Protein AF-A0A8J6AWL0-F1 (afdb_monomer_lite)

Radius of gyration: 25.04 Å; chains: 1; bounding box: 63×36×67 Å

Sequence (286 aa):
MGHGKEKRGPLTDEEQQKKTEVKEKWNAWFQEAKGQMVNAERTPEETAGLKTVLTKLLTVNPACYYIWNARKSLIETELASLSPEEARKVLTSELHFNTASLLKSTDNSKIYPSWYYRRWLLSQLGQEAWLAEPAVWMKQLAERDTRNFHVWDHMLTVRAHGALSEDSWREYVMNGEASNYSLWHQRAGLVRGILDSGDDVTSTILREFEEVMMANAQDPAGTSYWHYFVWLCSVVAKQETNEPFAESIETIVALAADDPTTALPRDGRRCLERGLGLVGRGELLA

Secondary structure (DSSP, 8-state):
-------PPSPPHHHHHHHHHHHHHHHHHHHHHHHHHS-SS--HHHHHHHHHHHHHHHHH-TT-HHHHHHHHHHHHHHHTTS-HHHHHHHHHHHHHHHHHHHTT-TTGGG-HHHHHHHHHHHHHH-HHHHHHTHHHHHHHHHHT-TT-HHHHHHHHHHHHTTSS-HHHHHHHHHTS-TT-HHHHHHHHHHHHHHHHHTTTHHHHHHHHHHHHHHHHHH-TT--HHHHHHHHHHHHHTTSS-SGGGHHHHHHHHHHHHS-TTS---HHHHHHHHHHHHHTT-GGGG-

Organism: NCBI:txid201153

Structure (mmCIF, N/CA/C/O backbone):
data_AF-A0A8J6AWL0-F1
#
_entry.id   AF-A0A8J6AWL0-F1
#
loop_
_atom_site.group_PDB
_atom_site.id
_atom_site.type_symbol
_atom_site.label_atom_id
_atom_site.label_alt_id
_atom_site.label_comp_id
_atom_site.label_asym_id
_atom_site.label_entity_id
_atom_site.label_seq_id
_atom_site.pdbx_PDB_ins_code
_atom_site.Cartn_x
_atom_site.Cartn_y
_atom_site.Cartn_z
_atom_site.occupancy
_atom_site.B_iso_or_equiv
_atom_site.auth_seq_id
_atom_site.auth_comp_id
_atom_site.auth_asym_id
_atom_site.auth_atom_id
_atom_site.pdbx_PDB_model_num
ATOM 1 N N . MET A 1 1 ? 15.955 17.412 2.499 1.00 36.84 1 MET A N 1
ATOM 2 C CA . MET A 1 1 ? 15.512 17.331 3.912 1.00 36.84 1 MET A CA 1
ATOM 3 C C . MET A 1 1 ? 15.854 15.948 4.452 1.00 36.84 1 MET A C 1
ATOM 5 O O . MET A 1 1 ? 15.379 14.960 3.908 1.00 36.84 1 MET A O 1
ATOM 9 N N . GLY A 1 2 ? 16.766 15.864 5.423 1.00 34.78 2 GLY A N 1
ATOM 10 C CA . GLY A 1 2 ? 17.340 14.599 5.889 1.00 34.78 2 GLY A CA 1
ATOM 11 C C . GLY A 1 2 ? 16.369 13.778 6.737 1.00 34.78 2 GLY A C 1
ATOM 12 O O . GLY A 1 2 ? 15.993 14.190 7.828 1.00 34.78 2 GLY A O 1
ATOM 13 N N . HIS A 1 3 ? 16.009 12.581 6.270 1.00 46.59 3 HIS A N 1
ATOM 14 C CA . HIS A 1 3 ? 15.323 11.561 7.072 1.00 46.59 3 HIS A CA 1
ATOM 15 C C . HIS A 1 3 ? 16.317 10.695 7.856 1.00 46.59 3 HIS A C 1
ATOM 17 O O . HIS A 1 3 ? 16.277 9.469 7.809 1.00 46.59 3 HIS A O 1
ATOM 23 N N . GLY A 1 4 ? 17.212 11.334 8.600 1.00 43.56 4 GLY A N 1
ATOM 24 C CA . GLY A 1 4 ? 17.896 10.690 9.711 1.00 43.56 4 GLY A CA 1
ATOM 25 C C . GLY A 1 4 ? 17.292 11.258 10.979 1.00 43.56 4 GLY A C 1
ATOM 26 O O . GLY A 1 4 ? 17.468 12.445 11.232 1.00 43.56 4 GLY A O 1
ATOM 27 N N . LYS A 1 5 ? 16.578 10.454 11.782 1.00 51.38 5 LYS A N 1
ATOM 28 C CA . LYS A 1 5 ? 16.407 10.832 13.192 1.00 51.38 5 LYS A CA 1
ATOM 29 C C . LYS A 1 5 ? 17.831 11.044 13.709 1.00 51.38 5 LYS A C 1
ATOM 31 O O . LYS A 1 5 ? 18.622 10.101 13.633 1.00 51.38 5 LYS A O 1
ATOM 36 N N . GLU A 1 6 ? 18.174 12.260 14.144 1.00 57.22 6 GLU A N 1
ATOM 37 C CA . GLU A 1 6 ? 19.429 12.496 14.861 1.00 57.22 6 GLU A CA 1
ATOM 38 C C . GLU A 1 6 ? 19.592 11.370 15.878 1.00 57.22 6 GLU A C 1
ATOM 40 O O . GLU A 1 6 ? 18.604 10.959 16.501 1.00 57.22 6 GLU A O 1
ATOM 45 N N . LYS A 1 7 ? 20.803 10.806 15.987 1.00 49.88 7 LYS A N 1
ATOM 46 C CA . LYS A 1 7 ? 21.080 9.769 16.981 1.00 49.88 7 LYS A CA 1
ATOM 47 C C . LYS A 1 7 ? 20.743 10.358 18.344 1.00 49.88 7 LYS A C 1
ATOM 49 O O . LYS A 1 7 ? 21.522 11.123 18.903 1.00 49.88 7 LYS A O 1
ATOM 54 N N . ARG A 1 8 ? 19.546 10.031 18.830 1.00 67.06 8 ARG A N 1
ATOM 55 C CA . ARG A 1 8 ? 19.029 10.521 20.097 1.00 67.06 8 ARG A CA 1
ATOM 56 C C . ARG A 1 8 ? 20.026 10.068 21.156 1.00 67.06 8 ARG A C 1
ATOM 58 O O . ARG A 1 8 ? 20.367 8.883 21.196 1.00 67.06 8 ARG A O 1
ATOM 65 N N . GLY A 1 9 ? 20.531 11.014 21.946 1.00 75.12 9 GLY A N 1
ATOM 66 C CA . GLY A 1 9 ? 21.344 10.692 23.113 1.00 75.12 9 GLY A CA 1
ATOM 67 C C . GLY A 1 9 ? 20.592 9.746 24.062 1.00 75.12 9 GLY A C 1
ATOM 68 O O . GLY A 1 9 ? 19.397 9.491 23.862 1.00 75.12 9 GLY A O 1
ATOM 69 N N . PRO A 1 10 ? 21.269 9.199 25.084 1.00 80.75 10 PRO A N 1
ATOM 70 C CA . PRO A 1 10 ? 20.582 8.442 26.121 1.00 80.75 10 PRO A CA 1
ATOM 71 C C . PRO A 1 10 ? 19.407 9.263 26.671 1.00 80.75 10 PRO A C 1
ATOM 73 O O . PRO A 1 10 ? 19.523 10.478 26.831 1.00 80.75 10 PRO A O 1
ATOM 76 N N . LEU A 1 11 ? 18.271 8.596 26.894 1.00 83.69 11 LEU A N 1
ATOM 77 C CA . LEU A 1 11 ? 17.076 9.231 27.452 1.00 83.69 11 LEU A CA 1
ATOM 78 C C . LEU A 1 11 ? 17.420 9.861 28.803 1.00 83.69 11 LEU A C 1
ATOM 80 O O . LEU A 1 11 ? 18.205 9.291 29.563 1.00 83.69 11 LEU A O 1
ATOM 84 N N . THR A 1 12 ? 16.811 11.003 29.112 1.00 90.56 12 THR A N 1
ATOM 85 C CA . THR A 1 12 ? 16.898 11.551 30.470 1.00 90.56 12 THR A CA 1
ATOM 86 C C . THR A 1 12 ? 16.190 10.622 31.459 1.00 90.56 12 THR A C 1
ATOM 88 O O . THR A 1 12 ? 15.306 9.851 31.073 1.00 90.56 12 THR A O 1
ATOM 91 N N . ASP A 1 13 ? 16.528 10.716 32.747 1.00 90.19 13 ASP A N 1
ATOM 92 C CA . ASP A 1 13 ? 15.851 9.937 33.794 1.00 90.19 13 ASP A CA 1
ATOM 93 C C . ASP A 1 13 ? 14.329 10.168 33.774 1.00 90.19 13 ASP A C 1
ATOM 95 O O . ASP A 1 13 ? 13.546 9.226 33.896 1.00 90.19 13 ASP A O 1
ATOM 99 N N . GLU A 1 14 ? 13.897 11.405 33.503 1.00 90.25 14 GLU A N 1
ATOM 100 C CA . GLU A 1 14 ? 12.484 11.763 33.364 1.00 90.25 14 GLU A CA 1
ATOM 101 C C . GLU A 1 14 ? 11.827 11.104 32.134 1.00 90.25 14 GLU A C 1
ATOM 103 O O . GLU A 1 14 ? 10.710 10.585 32.217 1.00 90.25 14 GLU A O 1
ATOM 108 N N . GLU A 1 15 ? 12.502 11.082 30.977 1.00 89.88 15 GLU A N 1
ATOM 109 C CA . GLU A 1 15 ? 12.002 10.399 29.775 1.00 89.88 15 GLU A CA 1
ATOM 110 C C . GLU A 1 15 ? 11.921 8.878 29.982 1.00 89.88 15 GLU A C 1
ATOM 112 O O . GLU A 1 15 ? 10.959 8.232 29.547 1.00 89.88 15 GLU A O 1
ATOM 117 N N . GLN A 1 16 ? 12.910 8.300 30.667 1.00 89.81 16 GLN A N 1
ATOM 118 C CA . GLN A 1 16 ? 12.953 6.880 30.998 1.00 89.81 16 GLN A CA 1
ATOM 119 C C . GLN A 1 16 ? 11.838 6.500 31.984 1.00 89.81 16 GLN A C 1
ATOM 121 O O . GLN A 1 16 ? 11.175 5.471 31.796 1.00 89.81 16 GLN A O 1
ATOM 126 N N . GLN A 1 17 ? 11.574 7.345 32.984 1.00 91.88 17 GLN A N 1
ATOM 127 C CA . GLN A 1 17 ? 10.469 7.169 33.922 1.00 91.88 17 GLN A CA 1
ATOM 128 C C . GLN A 1 17 ? 9.119 7.229 33.197 1.00 91.88 17 GLN A C 1
ATOM 130 O O . GLN A 1 17 ? 8.344 6.276 33.283 1.00 91.88 17 GLN A O 1
ATOM 135 N N . LYS A 1 18 ? 8.869 8.263 32.380 1.00 92.44 18 LYS A N 1
ATOM 136 C CA . LYS A 1 18 ? 7.628 8.381 31.587 1.00 92.44 18 LYS A CA 1
ATOM 137 C C . LYS A 1 18 ? 7.400 7.167 30.688 1.00 92.44 18 LYS A C 1
ATOM 139 O O . LYS A 1 18 ? 6.287 6.650 30.599 1.00 92.44 18 LYS A O 1
ATOM 144 N N . LYS A 1 19 ? 8.450 6.678 30.023 1.00 90.94 19 LYS A N 1
ATOM 145 C CA . LYS A 1 19 ? 8.370 5.481 29.173 1.00 90.94 19 LYS A CA 1
ATOM 146 C C . LYS A 1 19 ? 8.012 4.227 29.978 1.00 90.94 19 LYS A C 1
ATOM 148 O O . LYS A 1 19 ? 7.251 3.391 29.489 1.00 90.94 19 LYS A O 1
ATOM 153 N N . THR A 1 20 ? 8.541 4.105 31.193 1.00 92.88 20 THR A N 1
ATOM 154 C CA . THR A 1 20 ? 8.240 2.996 32.109 1.00 92.88 20 THR A CA 1
ATOM 155 C C . THR A 1 20 ? 6.791 3.063 32.586 1.00 92.88 20 THR A C 1
ATOM 157 O O . THR A 1 20 ? 6.066 2.087 32.418 1.00 92.88 20 THR A O 1
ATOM 160 N N . GLU A 1 21 ? 6.314 4.230 33.021 1.00 93.81 21 GLU A N 1
ATOM 161 C CA . GLU A 1 21 ? 4.921 4.433 33.443 1.00 93.81 21 GLU A CA 1
ATOM 162 C C . GLU A 1 21 ? 3.917 4.132 32.319 1.00 93.81 21 GLU A C 1
ATOM 164 O O . GLU A 1 21 ? 2.890 3.487 32.538 1.00 93.81 21 GLU A O 1
ATOM 169 N N . VAL A 1 22 ? 4.205 4.566 31.085 1.00 93.31 22 VAL A N 1
ATOM 170 C CA . VAL A 1 22 ? 3.368 4.253 29.914 1.00 93.31 22 VAL A CA 1
ATOM 171 C C . VAL A 1 22 ? 3.334 2.747 29.658 1.00 93.31 22 VAL A C 1
ATOM 173 O O . VAL A 1 22 ? 2.268 2.197 29.377 1.00 93.31 22 VAL A O 1
ATOM 176 N N . LYS A 1 23 ? 4.479 2.066 29.776 1.00 93.62 23 LYS A N 1
ATOM 177 C CA . LYS A 1 23 ? 4.577 0.613 29.602 1.00 93.62 23 LYS A CA 1
ATOM 178 C C . LYS A 1 23 ? 3.808 -0.141 30.690 1.00 93.62 23 LYS A C 1
ATOM 180 O O . LYS A 1 23 ? 3.113 -1.102 30.375 1.00 93.62 23 LYS A O 1
ATOM 185 N N . GLU A 1 24 ? 3.903 0.286 31.943 1.00 95.62 24 GLU A N 1
ATOM 186 C CA . GLU A 1 24 ? 3.177 -0.314 33.067 1.00 95.62 24 GLU A CA 1
ATOM 187 C C . GLU A 1 24 ? 1.666 -0.140 32.923 1.00 95.62 24 GLU A C 1
ATOM 189 O O . GLU A 1 24 ? 0.929 -1.120 33.025 1.00 95.62 24 GLU A O 1
ATOM 194 N N . LYS A 1 25 ? 1.204 1.070 32.576 1.00 95.19 25 LYS A N 1
ATOM 195 C CA . LYS A 1 25 ? -0.212 1.327 32.265 1.00 95.19 25 LYS A CA 1
ATOM 196 C C . LYS A 1 25 ? -0.699 0.457 31.112 1.00 95.19 25 LYS A C 1
ATOM 198 O O . LYS A 1 25 ? -1.764 -0.147 31.208 1.00 95.19 25 LYS A O 1
ATOM 203 N N . TRP A 1 26 ? 0.093 0.350 30.045 1.00 96.31 26 TRP A N 1
ATOM 204 C CA . TRP A 1 26 ? -0.237 -0.509 28.911 1.00 96.31 26 TRP A CA 1
ATOM 205 C C . TRP A 1 26 ? -0.347 -1.979 29.326 1.00 96.31 26 TRP A C 1
ATOM 207 O O . TRP A 1 26 ? -1.312 -2.644 28.962 1.00 96.31 26 TRP A O 1
ATOM 217 N N . ASN A 1 27 ? 0.595 -2.476 30.132 1.00 95.81 27 ASN A N 1
ATOM 218 C CA . ASN A 1 27 ? 0.560 -3.843 30.648 1.00 95.81 27 ASN A CA 1
ATOM 219 C C . ASN A 1 27 ? -0.671 -4.089 31.529 1.00 95.81 27 ASN A C 1
ATOM 221 O O . ASN A 1 27 ? -1.300 -5.135 31.394 1.00 95.81 27 ASN A O 1
ATOM 225 N N . ALA A 1 28 ? -1.039 -3.137 32.390 1.00 96.50 28 ALA A N 1
ATOM 226 C CA . ALA A 1 28 ? -2.231 -3.241 33.227 1.00 96.50 28 ALA A CA 1
ATOM 227 C C . ALA A 1 28 ? -3.506 -3.352 32.373 1.00 96.50 28 ALA A C 1
ATOM 229 O O . ALA A 1 28 ? -4.269 -4.303 32.538 1.00 96.50 28 ALA A O 1
ATOM 230 N N . TRP A 1 29 ? -3.684 -2.462 31.388 1.00 97.62 29 TRP A N 1
ATOM 231 C CA . TRP A 1 29 ? -4.806 -2.543 30.442 1.00 97.62 29 TRP A CA 1
ATOM 232 C C . TRP A 1 29 ? -4.789 -3.833 29.621 1.00 97.62 29 TRP A C 1
ATOM 234 O O . TRP A 1 29 ? -5.838 -4.364 29.273 1.00 97.62 29 TRP A O 1
ATOM 244 N N . PHE A 1 30 ? -3.608 -4.361 29.302 1.00 96.31 30 PHE A N 1
ATOM 245 C CA . PHE A 1 30 ? -3.490 -5.600 28.546 1.00 96.31 30 PHE A CA 1
ATOM 246 C C . PHE A 1 30 ? -3.952 -6.810 29.362 1.00 96.31 30 PHE A C 1
ATOM 248 O O . PHE A 1 30 ? -4.637 -7.679 28.824 1.00 96.31 30 PHE A O 1
ATOM 255 N N . GLN A 1 31 ? -3.619 -6.862 30.656 1.00 95.00 31 GLN A N 1
ATOM 256 C CA . GLN A 1 31 ? -4.124 -7.905 31.554 1.00 95.00 31 GLN A CA 1
ATOM 257 C C . GLN A 1 31 ? -5.631 -7.769 31.792 1.00 95.00 31 GLN A C 1
ATOM 259 O O . GLN A 1 31 ? -6.340 -8.771 31.769 1.00 95.00 31 GLN A O 1
ATOM 264 N N . GLU A 1 32 ? -6.130 -6.539 31.939 1.00 94.31 32 GLU A N 1
ATOM 265 C CA . GLU A 1 32 ? -7.565 -6.252 32.033 1.00 94.31 32 GLU A CA 1
ATOM 266 C C . GLU A 1 32 ? -8.321 -6.753 30.792 1.00 94.31 32 GLU A C 1
ATOM 268 O O . GLU A 1 32 ? -9.271 -7.527 30.918 1.00 94.31 32 GLU A O 1
ATOM 273 N N . ALA A 1 33 ? -7.858 -6.389 29.590 1.00 94.44 33 ALA A N 1
ATOM 274 C CA . ALA A 1 33 ? -8.451 -6.846 28.335 1.00 94.44 33 ALA A CA 1
ATOM 275 C C . ALA A 1 33 ? -8.432 -8.374 28.230 1.00 94.44 33 ALA A C 1
ATOM 277 O O . ALA A 1 33 ? -9.442 -8.976 27.879 1.00 94.44 33 ALA A O 1
ATOM 278 N N . LYS A 1 34 ? -7.312 -9.018 28.584 1.00 92.56 34 LYS A N 1
ATOM 279 C CA . LYS A 1 34 ? -7.213 -10.483 28.608 1.00 92.56 34 LYS A CA 1
ATOM 280 C C . LYS A 1 34 ? -8.242 -11.122 29.534 1.00 92.56 34 LYS A C 1
ATOM 282 O O . LYS A 1 34 ? -8.870 -12.091 29.124 1.00 92.56 34 LYS A O 1
ATOM 287 N N . GLY A 1 35 ? -8.431 -10.585 30.739 1.00 90.00 35 GLY A N 1
ATOM 288 C CA . GLY A 1 35 ? -9.439 -11.079 31.680 1.00 90.00 35 GLY A CA 1
ATOM 289 C C . GLY A 1 35 ? -10.856 -10.978 31.111 1.00 90.00 35 GLY A C 1
ATOM 290 O O . GLY A 1 35 ? -11.593 -11.959 31.107 1.00 90.00 35 GLY A O 1
ATOM 291 N N . GLN A 1 36 ? -11.204 -9.826 30.533 1.00 88.50 36 GLN A N 1
ATOM 292 C CA . GLN A 1 36 ? -12.507 -9.599 29.891 1.00 88.50 36 GLN A CA 1
ATOM 293 C C . GLN A 1 36 ? -12.702 -10.430 28.606 1.00 88.50 36 GLN A C 1
ATOM 295 O O . GLN A 1 36 ? -13.831 -10.709 28.192 1.00 88.50 36 GLN A O 1
ATOM 300 N N . MET A 1 37 ? -11.613 -10.856 27.958 1.00 86.50 37 MET A N 1
ATOM 301 C CA . MET A 1 37 ? -11.663 -11.707 26.768 1.00 86.50 37 MET A CA 1
ATOM 302 C C . MET A 1 37 ? -12.066 -13.161 27.063 1.00 86.50 37 MET A C 1
ATOM 304 O O . MET A 1 37 ? -12.558 -13.826 26.155 1.00 86.50 37 MET A O 1
ATOM 308 N N . VAL A 1 38 ? -11.916 -13.642 28.306 1.00 84.25 38 VAL A N 1
ATOM 309 C CA . VAL A 1 38 ? -12.253 -15.029 28.695 1.00 84.25 38 VAL A CA 1
ATOM 310 C C . VAL A 1 38 ? -13.760 -15.292 28.666 1.00 84.25 38 VAL A C 1
ATOM 312 O O . VAL A 1 38 ? -14.178 -16.405 28.357 1.00 84.25 38 VAL A O 1
ATOM 315 N N . ASN A 1 39 ? -14.581 -14.283 28.963 1.00 78.81 39 ASN A N 1
ATOM 316 C CA . ASN A 1 39 ? -16.030 -14.443 28.964 1.00 78.81 39 ASN A CA 1
ATOM 317 C C . ASN A 1 39 ? -16.588 -14.392 27.531 1.00 78.81 39 ASN A C 1
ATOM 319 O O . ASN A 1 39 ? -16.560 -13.337 26.902 1.00 78.81 39 ASN A O 1
ATOM 323 N N . ALA A 1 40 ? -17.072 -15.516 26.998 1.00 71.88 40 ALA A N 1
ATOM 324 C CA . ALA A 1 40 ? -17.641 -15.571 25.650 1.00 71.88 40 ALA A CA 1
ATOM 325 C C . ALA A 1 40 ? -19.009 -14.868 25.552 1.00 71.88 40 ALA A C 1
ATOM 327 O O . ALA A 1 40 ? -19.316 -14.291 24.510 1.00 71.88 40 ALA A O 1
ATOM 328 N N . GLU A 1 41 ? -19.788 -14.864 26.636 1.00 80.44 41 GLU A N 1
ATOM 329 C CA . GLU A 1 41 ? -21.110 -14.240 26.714 1.00 80.44 41 GLU A CA 1
ATOM 330 C C . GLU A 1 41 ? -21.005 -12.915 27.471 1.00 80.44 41 GLU A C 1
ATOM 332 O O . GLU A 1 41 ? -20.870 -12.895 28.691 1.00 80.44 41 GLU A O 1
ATOM 337 N N . ARG A 1 42 ? -21.033 -11.794 26.745 1.00 85.50 42 ARG A N 1
ATOM 338 C CA . ARG A 1 42 ? -20.883 -10.455 27.331 1.00 85.50 42 ARG A CA 1
ATOM 339 C C . ARG A 1 42 ? -22.200 -9.707 27.346 1.00 85.50 42 ARG A C 1
ATOM 341 O O . ARG A 1 42 ? -22.919 -9.710 26.346 1.00 85.50 42 ARG A O 1
ATOM 348 N N . THR A 1 43 ? -22.467 -8.976 28.423 1.00 87.81 43 THR A N 1
ATOM 349 C CA . THR A 1 43 ? -23.506 -7.940 28.389 1.00 87.81 43 THR A CA 1
ATOM 350 C C . THR A 1 43 ? -23.078 -6.782 27.467 1.00 87.81 43 THR A C 1
ATOM 352 O O . THR A 1 43 ? -21.888 -6.641 27.134 1.00 87.81 43 THR A O 1
ATOM 355 N N . PRO A 1 44 ? -24.011 -5.915 27.034 1.00 86.56 44 PRO A N 1
ATOM 356 C CA . PRO A 1 44 ? -23.664 -4.695 26.306 1.00 86.56 44 PRO A CA 1
ATOM 357 C C . PRO A 1 44 ? -22.663 -3.804 27.062 1.00 86.56 44 PRO A C 1
ATOM 359 O O . PRO A 1 44 ? -21.740 -3.257 26.455 1.00 86.56 44 PRO A O 1
ATOM 362 N N . GLU A 1 45 ? -22.783 -3.704 28.389 1.00 88.75 45 GLU A N 1
ATOM 363 C CA . GLU A 1 45 ? -21.873 -2.933 29.244 1.00 88.75 45 GLU A CA 1
ATOM 364 C C . GLU A 1 45 ? -20.460 -3.529 29.260 1.00 88.75 45 GLU A C 1
ATOM 366 O O . GLU A 1 45 ? -19.478 -2.796 29.125 1.00 88.75 45 GLU A O 1
ATOM 371 N N . GLU A 1 46 ? -20.341 -4.854 29.372 1.00 90.19 46 GLU A N 1
ATOM 372 C CA . GLU A 1 46 ? -19.049 -5.549 29.323 1.00 90.19 46 GLU A CA 1
ATOM 373 C C . GLU A 1 46 ? -18.385 -5.410 27.947 1.00 90.19 46 GLU A C 1
ATOM 375 O O . GLU A 1 46 ? -17.177 -5.183 27.847 1.00 90.19 46 GLU A O 1
ATOM 380 N N . THR A 1 47 ? -19.179 -5.479 26.876 1.00 90.88 47 THR A N 1
ATOM 381 C CA . THR A 1 47 ? -18.723 -5.264 25.494 1.00 90.88 47 THR A CA 1
ATOM 382 C C . THR A 1 47 ? -18.179 -3.847 25.308 1.00 90.88 47 THR A C 1
ATOM 384 O O . THR A 1 47 ? -17.070 -3.661 24.794 1.00 90.88 47 THR A O 1
ATOM 387 N N . ALA A 1 48 ? -18.910 -2.834 25.783 1.00 91.88 48 ALA A N 1
ATOM 388 C CA . ALA A 1 48 ? -18.474 -1.439 25.753 1.00 91.88 48 ALA A CA 1
ATOM 389 C C . ALA A 1 48 ? -17.212 -1.199 26.607 1.00 91.88 48 ALA A C 1
ATOM 391 O O . ALA A 1 48 ? -16.303 -0.465 26.189 1.00 91.88 48 ALA A O 1
ATOM 392 N N . GLY A 1 49 ? -17.120 -1.850 27.771 1.00 94.50 49 GLY A N 1
ATOM 393 C CA . GLY A 1 49 ? -15.938 -1.842 28.631 1.00 94.50 49 GLY A CA 1
ATOM 394 C C . GLY A 1 49 ? -14.703 -2.376 27.907 1.00 94.50 49 GLY A C 1
ATOM 395 O O . GLY A 1 49 ? -13.707 -1.656 27.770 1.00 94.50 49 GLY A O 1
ATOM 396 N N . LEU A 1 50 ? -14.794 -3.578 27.332 1.00 95.25 50 LEU A N 1
ATOM 397 C CA . LEU A 1 50 ? -13.692 -4.194 26.592 1.00 95.25 50 LEU A CA 1
ATOM 398 C C . LEU A 1 50 ? -13.282 -3.350 25.384 1.00 95.25 50 LEU A C 1
ATOM 400 O O . LEU A 1 50 ? -12.094 -3.085 25.181 1.00 95.25 50 LEU A O 1
ATOM 404 N N . LYS A 1 51 ? -14.250 -2.835 24.619 1.00 95.31 51 LYS A N 1
ATOM 405 C CA . LYS A 1 51 ? -13.992 -1.931 23.488 1.00 95.31 51 LYS A CA 1
ATOM 406 C C . LYS A 1 51 ? -13.197 -0.696 23.920 1.00 95.31 51 LYS A C 1
ATOM 408 O O . LYS A 1 51 ? -12.268 -0.292 23.218 1.00 95.31 51 LYS A O 1
ATOM 413 N N . THR A 1 52 ? -13.508 -0.131 25.088 1.00 96.25 52 THR A N 1
ATOM 414 C CA . THR A 1 52 ? -12.794 1.016 25.671 1.00 96.25 52 THR A CA 1
ATOM 415 C C . THR A 1 52 ? -11.354 0.667 26.043 1.00 96.25 52 THR A C 1
ATOM 417 O O . THR A 1 52 ? -10.432 1.422 25.717 1.00 96.25 52 THR A O 1
ATOM 420 N N . VAL A 1 53 ? -11.125 -0.482 26.683 1.00 97.06 53 VAL A N 1
ATOM 421 C CA . VAL A 1 53 ? -9.773 -0.936 27.055 1.00 97.06 53 VAL A CA 1
ATOM 422 C C . VAL A 1 53 ? -8.926 -1.209 25.807 1.00 97.06 53 VAL A C 1
ATOM 424 O O . VAL A 1 53 ? -7.791 -0.734 25.714 1.00 97.06 53 VAL A O 1
ATOM 427 N N . LEU A 1 54 ? -9.489 -1.878 24.795 1.00 97.44 54 LEU A N 1
ATOM 428 C CA . LEU A 1 54 ? -8.816 -2.118 23.512 1.00 97.44 54 LEU A CA 1
ATOM 429 C C . LEU A 1 54 ? -8.453 -0.803 22.802 1.00 97.44 54 LEU A C 1
ATOM 431 O O . LEU A 1 54 ? -7.351 -0.673 22.267 1.00 97.44 54 LEU A O 1
ATOM 435 N N . THR A 1 55 ? -9.328 0.207 22.848 1.00 96.50 55 THR A N 1
ATOM 436 C CA . THR A 1 55 ? -9.040 1.555 22.325 1.00 96.50 55 THR A CA 1
ATOM 437 C C . THR A 1 55 ? -7.831 2.191 23.021 1.00 96.50 55 THR A C 1
ATOM 439 O O . THR A 1 55 ? -6.953 2.736 22.346 1.00 96.50 55 THR A O 1
ATOM 442 N N . LYS A 1 56 ? -7.735 2.106 24.358 1.00 96.00 56 LYS A N 1
ATOM 443 C CA . LYS A 1 56 ? -6.578 2.625 25.117 1.00 96.00 56 LYS A CA 1
ATOM 444 C C . LYS A 1 56 ? -5.281 1.931 24.695 1.00 96.00 56 LYS A C 1
ATOM 446 O O . LYS A 1 56 ? -4.283 2.601 24.425 1.00 96.00 56 LYS A O 1
ATOM 451 N N . LEU A 1 57 ? -5.315 0.604 24.563 1.00 97.06 57 LEU A N 1
ATOM 452 C CA . LEU A 1 57 ? -4.170 -0.202 24.130 1.00 97.06 57 LEU A CA 1
ATOM 453 C C . LEU A 1 57 ? -3.677 0.190 22.729 1.00 97.06 57 LEU A C 1
ATOM 455 O O . LEU A 1 57 ? -2.472 0.378 22.546 1.00 97.06 57 LEU A O 1
ATOM 459 N N . LEU A 1 58 ? -4.592 0.369 21.770 1.00 96.25 58 LEU A N 1
ATOM 460 C CA . LEU A 1 58 ? -4.273 0.797 20.400 1.00 96.25 58 LEU A CA 1
ATOM 461 C C . LEU A 1 58 ? -3.819 2.255 20.318 1.00 96.25 58 LEU A C 1
ATOM 463 O O . LEU A 1 58 ? -3.014 2.600 19.460 1.00 96.25 58 LEU A O 1
ATOM 467 N N . THR A 1 59 ? -4.289 3.115 21.221 1.00 93.19 59 THR A N 1
ATOM 468 C CA . THR A 1 59 ? -3.864 4.522 21.269 1.00 93.19 59 THR A CA 1
ATOM 469 C C . THR A 1 59 ? -2.380 4.653 21.620 1.00 93.19 59 THR A C 1
ATOM 471 O O . THR A 1 59 ? -1.718 5.576 21.132 1.00 93.19 59 THR A O 1
ATOM 474 N N . VAL A 1 60 ? -1.866 3.741 22.452 1.00 93.19 60 VAL A N 1
ATOM 475 C CA . VAL A 1 60 ? -0.458 3.689 22.875 1.00 93.19 60 VAL A CA 1
ATOM 476 C C . VAL A 1 60 ? 0.397 2.853 21.924 1.00 93.19 60 VAL A C 1
ATOM 478 O O . VAL A 1 60 ? 1.480 3.291 21.550 1.00 93.19 60 VAL A O 1
ATOM 481 N N . ASN A 1 61 ? -0.071 1.666 21.523 1.00 93.62 61 ASN A N 1
ATOM 482 C CA . ASN A 1 61 ? 0.657 0.781 20.614 1.00 93.62 61 ASN A CA 1
ATOM 483 C C . ASN A 1 61 ? -0.250 0.262 19.483 1.00 93.62 61 ASN A C 1
ATOM 485 O O . ASN A 1 61 ? -0.713 -0.884 19.528 1.00 93.62 61 ASN A O 1
ATOM 489 N N . PRO A 1 62 ? -0.475 1.076 18.440 1.00 94.06 62 PRO A N 1
ATOM 490 C CA . PRO A 1 62 ? -1.285 0.678 17.295 1.00 94.06 62 PRO A CA 1
ATOM 491 C C . PRO A 1 62 ? -0.632 -0.427 16.452 1.00 94.06 62 PRO A C 1
ATOM 493 O O . PRO A 1 62 ? -1.320 -1.061 15.661 1.00 94.06 62 PRO A O 1
ATOM 496 N N . ALA A 1 63 ? 0.663 -0.715 16.625 1.00 94.31 63 ALA A N 1
ATOM 497 C CA . ALA A 1 63 ? 1.342 -1.803 15.919 1.00 94.31 63 ALA A CA 1
ATOM 498 C C . ALA A 1 63 ? 1.045 -3.195 16.509 1.00 94.31 63 ALA A C 1
ATOM 500 O O . ALA A 1 63 ? 1.403 -4.210 15.908 1.00 94.31 63 ALA A O 1
ATOM 501 N N . CYS A 1 64 ? 0.387 -3.275 17.671 1.00 95.00 64 CYS A N 1
ATOM 502 C CA . CYS A 1 64 ? 0.074 -4.551 18.303 1.00 95.00 64 CYS A CA 1
ATOM 503 C C . CYS A 1 64 ? -1.075 -5.273 17.580 1.00 95.00 64 CYS A C 1
ATOM 505 O O . CYS A 1 64 ? -2.253 -5.002 17.818 1.00 95.00 64 CYS A O 1
ATOM 507 N N . TYR A 1 65 ? -0.729 -6.233 16.720 1.00 95.75 65 TYR A N 1
ATOM 508 C CA . TYR A 1 65 ? -1.699 -6.986 15.919 1.00 95.75 65 TYR A CA 1
ATOM 509 C C . TYR A 1 65 ? -2.716 -7.769 16.770 1.00 95.75 65 TYR A C 1
ATOM 511 O O . TYR A 1 65 ? -3.884 -7.860 16.400 1.00 95.75 65 TYR A O 1
ATOM 519 N N . TYR A 1 66 ? -2.303 -8.281 17.937 1.00 95.19 66 TYR A N 1
ATOM 520 C CA . TYR A 1 66 ? -3.187 -9.015 18.847 1.00 95.19 66 TYR A CA 1
ATOM 521 C C . TYR A 1 66 ? -4.386 -8.173 19.293 1.00 95.19 66 TYR A C 1
ATOM 523 O O . TYR A 1 66 ? -5.491 -8.694 19.400 1.00 95.19 66 TYR A O 1
ATOM 531 N N . ILE A 1 67 ? -4.184 -6.871 19.522 1.00 97.50 67 ILE A N 1
ATOM 532 C CA . ILE A 1 67 ? -5.253 -5.974 19.979 1.00 97.50 67 ILE A CA 1
ATOM 533 C C . ILE A 1 67 ? -6.231 -5.673 18.847 1.00 97.50 67 ILE A C 1
ATOM 535 O O . ILE A 1 67 ? -7.436 -5.632 19.080 1.00 97.50 67 ILE A O 1
ATOM 539 N N . TRP A 1 68 ? -5.738 -5.519 17.615 1.00 97.56 68 TRP A N 1
ATOM 540 C CA . TRP A 1 68 ? -6.605 -5.390 16.442 1.00 97.56 68 TRP A CA 1
ATOM 541 C C . TRP A 1 68 ? -7.442 -6.645 16.211 1.00 97.56 68 TRP A C 1
ATOM 543 O O . TRP A 1 68 ? -8.639 -6.528 15.975 1.00 97.56 68 TRP A O 1
ATOM 553 N N . ASN A 1 69 ? -6.851 -7.833 16.351 1.00 96.44 69 ASN A N 1
ATOM 554 C CA . ASN A 1 69 ? -7.584 -9.093 16.227 1.00 96.44 69 ASN A CA 1
ATOM 555 C C . ASN A 1 69 ? -8.629 -9.260 17.338 1.00 96.44 69 ASN A C 1
ATOM 557 O O . ASN A 1 69 ? -9.759 -9.648 17.054 1.00 96.44 69 ASN A O 1
ATOM 561 N N . ALA A 1 70 ? -8.282 -8.916 18.582 1.00 95.88 70 ALA A N 1
ATOM 562 C CA . ALA A 1 70 ? -9.227 -8.908 19.697 1.00 95.88 70 ALA A CA 1
ATOM 563 C C . ALA A 1 70 ? -10.397 -7.951 19.436 1.00 95.88 70 ALA A C 1
ATOM 565 O O . ALA A 1 70 ? -11.554 -8.315 19.631 1.00 95.88 70 ALA A O 1
ATOM 566 N N . ARG A 1 71 ? -10.105 -6.743 18.936 1.00 97.31 71 ARG A N 1
ATOM 567 C CA . ARG A 1 71 ? -11.129 -5.761 18.574 1.00 97.31 71 ARG A CA 1
ATOM 568 C C . ARG A 1 71 ? -12.010 -6.258 17.433 1.00 97.31 71 ARG A C 1
ATOM 570 O O . ARG A 1 71 ? -13.222 -6.186 17.557 1.00 97.31 71 ARG A O 1
ATOM 577 N N . LYS A 1 72 ? -11.423 -6.807 16.367 1.00 97.19 72 LYS A N 1
ATOM 578 C CA . LYS A 1 72 ? -12.158 -7.415 15.250 1.00 97.19 72 LYS A CA 1
ATOM 579 C C . LYS A 1 72 ? -13.114 -8.503 15.738 1.00 97.19 72 LYS A C 1
ATOM 581 O O . LYS A 1 72 ? -14.292 -8.433 15.424 1.00 97.19 72 LYS A O 1
ATOM 586 N N . SER A 1 73 ? -12.632 -9.438 16.556 1.00 95.12 73 SER A N 1
ATOM 587 C CA . SER A 1 73 ? -13.453 -10.521 17.113 1.00 95.12 73 SER A CA 1
ATOM 588 C C . SER A 1 73 ? -14.599 -10.006 17.994 1.00 95.12 73 SER A C 1
ATOM 590 O O . SER A 1 73 ? -15.714 -10.524 17.913 1.00 95.12 73 SER A O 1
ATOM 592 N N . LEU A 1 74 ? -14.353 -8.962 18.794 1.00 95.06 74 LEU A N 1
ATOM 593 C CA . LEU A 1 74 ? -15.397 -8.300 19.576 1.00 95.06 74 LEU A CA 1
ATOM 594 C C . LEU A 1 74 ? -16.488 -7.715 18.671 1.00 95.06 74 LEU A C 1
ATOM 596 O O . LEU A 1 74 ? -17.666 -7.966 18.905 1.00 95.06 74 LEU A O 1
ATOM 600 N N . ILE A 1 75 ? -16.097 -6.980 17.625 1.00 95.81 75 ILE A N 1
ATOM 601 C CA . ILE A 1 75 ? -17.053 -6.391 16.684 1.00 95.81 75 ILE A CA 1
ATOM 602 C C . ILE A 1 75 ? -17.788 -7.487 15.906 1.00 95.81 75 ILE A C 1
ATOM 604 O O . ILE A 1 75 ? -18.996 -7.403 15.780 1.00 95.81 75 ILE A O 1
ATOM 608 N N . GLU A 1 76 ? -17.126 -8.551 15.445 1.00 95.25 76 GLU A N 1
ATOM 609 C CA . GLU A 1 76 ? -17.801 -9.681 14.777 1.00 95.25 76 GLU A CA 1
ATOM 610 C C . GLU A 1 76 ? -18.890 -10.316 15.652 1.00 95.25 76 GLU A C 1
ATOM 612 O O . GLU A 1 76 ? -19.953 -10.676 15.150 1.00 95.25 76 GLU A O 1
ATOM 617 N N . THR A 1 77 ? -18.651 -10.398 16.962 1.00 92.38 77 THR A N 1
ATOM 618 C CA . THR A 1 77 ? -19.634 -10.910 17.927 1.00 92.38 77 THR A CA 1
ATOM 619 C C . THR A 1 77 ? -20.801 -9.935 18.099 1.00 92.38 77 THR A C 1
ATOM 621 O O . THR A 1 77 ? -21.952 -10.361 18.117 1.00 92.38 77 THR A O 1
ATOM 624 N N . GLU A 1 78 ? -20.515 -8.630 18.180 1.00 91.81 78 GLU A N 1
ATOM 625 C CA . GLU A 1 78 ? -21.524 -7.562 18.231 1.00 91.81 78 GLU A CA 1
ATOM 626 C C . GLU A 1 78 ? -22.400 -7.571 16.966 1.00 91.81 78 GLU A C 1
ATOM 628 O O . GLU A 1 78 ? -23.618 -7.536 17.057 1.00 91.81 78 GLU A O 1
ATOM 633 N N . LEU A 1 79 ? -21.811 -7.704 15.775 1.00 94.12 79 LEU A N 1
ATOM 634 C CA . LEU A 1 79 ? -22.554 -7.701 14.509 1.00 94.12 79 LEU A CA 1
ATOM 635 C C . LEU A 1 79 ? -23.502 -8.899 14.357 1.00 94.12 79 LEU A C 1
ATOM 637 O O . LEU A 1 79 ? -24.526 -8.767 13.692 1.00 94.12 79 LEU A O 1
ATOM 641 N N . ALA A 1 80 ? -23.192 -10.048 14.965 1.00 92.62 80 ALA A N 1
ATOM 642 C CA . ALA A 1 80 ? -24.003 -11.261 14.848 1.00 92.62 80 ALA A CA 1
ATOM 643 C C . ALA A 1 80 ? -25.393 -11.142 15.502 1.00 92.62 80 ALA A C 1
ATOM 645 O O . ALA A 1 80 ? -26.294 -11.907 15.159 1.00 92.62 80 ALA A O 1
ATOM 646 N N . SER A 1 81 ? -25.572 -10.204 16.436 1.00 90.50 81 SER A N 1
ATOM 647 C CA . SER A 1 81 ? -26.826 -9.992 17.169 1.00 90.50 81 SER A CA 1
ATOM 648 C C . SER A 1 81 ? -27.586 -8.729 16.752 1.00 90.50 81 SER A C 1
ATOM 650 O O . SER A 1 81 ? -28.682 -8.489 17.258 1.00 90.50 81 SER A O 1
ATOM 652 N N . LEU A 1 82 ? -27.036 -7.931 15.832 1.00 94.19 82 LEU A N 1
ATOM 653 C CA . LEU A 1 82 ? -27.595 -6.643 15.425 1.00 94.19 82 LEU A CA 1
ATOM 654 C C . LEU A 1 82 ? -28.407 -6.728 14.131 1.00 94.19 82 LEU A C 1
ATOM 656 O O . LEU A 1 82 ? -28.129 -7.527 13.236 1.00 94.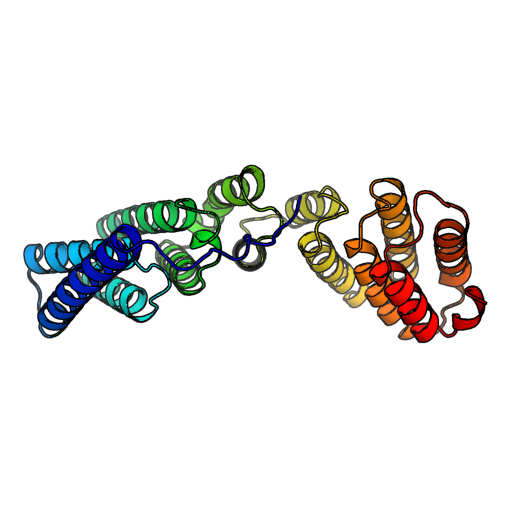19 82 LEU A O 1
ATOM 660 N N . SER A 1 83 ? -29.384 -5.829 13.990 1.00 96.56 83 SER A N 1
ATOM 661 C CA . SER A 1 83 ? -30.031 -5.608 12.696 1.00 96.56 83 SER A CA 1
ATOM 662 C C . SER A 1 83 ? -29.039 -5.018 11.676 1.00 96.56 83 SER A C 1
ATOM 664 O O . SER A 1 83 ? -28.061 -4.367 12.060 1.00 96.56 83 SER A O 1
ATOM 666 N N . PRO A 1 84 ? -29.296 -5.141 10.358 1.00 95.38 84 PRO A N 1
ATOM 667 C CA . PRO A 1 84 ? -28.427 -4.554 9.333 1.00 95.38 84 PRO A CA 1
ATOM 668 C C . PRO A 1 84 ? -28.208 -3.036 9.468 1.00 95.38 84 PRO A C 1
ATOM 670 O O . PRO A 1 84 ? -27.169 -2.512 9.062 1.00 95.38 84 PRO A O 1
ATOM 673 N N . GLU A 1 85 ? -29.175 -2.299 10.022 1.00 96.00 85 GLU A N 1
ATOM 674 C CA . GLU A 1 85 ? -29.039 -0.857 10.251 1.00 96.00 85 GLU A CA 1
ATOM 675 C C . GLU A 1 85 ? -28.107 -0.546 11.428 1.00 96.00 85 GLU A C 1
ATOM 677 O O . GLU A 1 85 ? -27.240 0.324 11.324 1.00 96.00 85 GLU A O 1
ATOM 682 N N . GLU A 1 86 ? -28.249 -1.271 12.535 1.00 96.31 86 GLU A N 1
ATOM 683 C CA . GLU A 1 86 ? -27.399 -1.114 13.716 1.00 96.31 86 GLU A CA 1
ATOM 684 C C . GLU A 1 86 ? -25.967 -1.576 13.440 1.00 96.31 86 GLU A C 1
ATOM 686 O O . GLU A 1 86 ? -25.019 -0.855 13.755 1.00 96.31 86 GLU A O 1
ATOM 691 N N . ALA A 1 87 ? -25.805 -2.713 12.756 1.00 96.56 87 ALA A N 1
ATOM 692 C CA . ALA A 1 87 ? -24.515 -3.226 12.306 1.00 96.56 87 ALA A CA 1
ATOM 693 C C . ALA A 1 87 ? -23.747 -2.174 11.490 1.00 96.56 87 ALA A C 1
ATOM 695 O O . ALA A 1 87 ? -22.575 -1.888 11.748 1.00 96.56 87 ALA A O 1
ATOM 696 N N . ARG A 1 88 ? -24.432 -1.508 10.554 1.00 96.62 88 ARG A N 1
ATOM 697 C CA . ARG A 1 88 ? -23.859 -0.423 9.750 1.00 96.62 88 ARG A CA 1
ATOM 698 C C . ARG A 1 88 ? -23.467 0.795 10.588 1.00 96.62 88 ARG A C 1
ATOM 700 O O . ARG A 1 88 ? -22.417 1.380 10.317 1.00 96.62 88 ARG A O 1
ATOM 707 N N . LYS A 1 89 ? -24.230 1.160 11.628 1.00 96.75 89 LYS A N 1
ATOM 708 C CA . LYS A 1 89 ? -23.846 2.232 12.573 1.00 96.75 89 LYS A CA 1
ATOM 709 C C . LYS A 1 89 ? -22.562 1.870 13.328 1.00 96.75 89 LYS A C 1
ATOM 711 O O . LYS A 1 89 ? -21.651 2.698 13.398 1.00 96.75 89 LYS A O 1
ATOM 716 N N . VAL A 1 90 ? -22.454 0.635 13.824 1.00 96.38 90 VAL A N 1
ATOM 717 C CA . VAL A 1 90 ? -21.255 0.140 14.526 1.00 96.38 90 VAL A CA 1
ATOM 718 C C . VAL A 1 90 ? -20.035 0.162 13.606 1.00 96.38 90 VAL A C 1
ATOM 720 O O . VAL A 1 90 ? -19.016 0.759 13.955 1.00 96.38 90 VAL A O 1
ATOM 723 N N . LEU A 1 91 ? -20.150 -0.411 12.406 1.00 97.69 91 LEU A N 1
ATOM 724 C CA . LEU A 1 91 ? -19.078 -0.441 11.408 1.00 97.69 91 LEU A CA 1
ATOM 725 C C . LEU A 1 91 ? -18.631 0.963 10.982 1.00 97.69 91 LEU A C 1
ATOM 727 O O . LEU A 1 91 ? -17.435 1.223 10.867 1.00 97.69 91 LEU A O 1
ATOM 731 N N . THR A 1 92 ? -19.571 1.894 10.808 1.00 95.50 92 THR A N 1
ATOM 732 C CA . THR A 1 92 ? -19.260 3.294 10.472 1.00 95.50 92 THR A CA 1
ATOM 733 C C . THR A 1 92 ? -18.495 3.979 11.605 1.00 95.50 92 THR A C 1
ATOM 735 O O . THR A 1 92 ? -17.485 4.643 11.370 1.00 95.50 92 THR A O 1
ATOM 738 N N . SER A 1 93 ? -18.919 3.776 12.857 1.00 95.69 93 SER A N 1
ATOM 739 C CA . SER A 1 93 ? -18.183 4.274 14.024 1.00 95.69 93 SER A CA 1
ATOM 740 C C . SER A 1 93 ? -16.774 3.677 14.111 1.00 95.69 93 SER A C 1
ATOM 742 O O . SER A 1 93 ? -15.824 4.381 14.459 1.00 95.69 93 SER A O 1
ATOM 744 N N . GLU A 1 94 ? -16.614 2.393 13.792 1.00 97.06 94 GLU A N 1
ATOM 745 C CA . GLU A 1 94 ? -15.305 1.737 13.754 1.00 97.06 94 GLU A CA 1
ATOM 746 C C . GLU A 1 94 ? -14.414 2.272 12.632 1.00 97.06 94 GLU A C 1
ATOM 748 O O . GLU A 1 94 ? -13.213 2.462 12.839 1.00 97.06 94 GLU A O 1
ATOM 753 N N . LEU A 1 95 ? -14.989 2.590 11.471 1.00 94.56 95 LEU A N 1
ATOM 754 C CA . LEU A 1 95 ? -14.263 3.213 10.369 1.00 94.56 95 LEU A CA 1
ATOM 755 C C . LEU A 1 95 ? -13.772 4.617 10.747 1.00 94.56 95 LEU A C 1
ATOM 757 O O . LEU A 1 95 ? -12.630 4.967 10.433 1.00 94.56 95 LEU A O 1
ATOM 761 N N . HIS A 1 96 ? -14.564 5.397 11.490 1.00 92.88 96 HIS A N 1
ATOM 762 C CA . HIS A 1 96 ? -14.119 6.678 12.052 1.00 92.88 96 HIS A CA 1
ATOM 763 C C . HIS A 1 96 ? -12.968 6.505 13.050 1.00 92.88 96 HIS A C 1
ATOM 765 O O . HIS A 1 96 ? -11.969 7.221 12.958 1.00 92.88 96 HIS A O 1
ATOM 771 N N . PHE A 1 97 ? -13.059 5.531 13.961 1.00 94.44 97 PHE A N 1
ATOM 772 C CA . PHE A 1 97 ? -11.972 5.217 14.892 1.00 94.44 97 PHE A CA 1
ATOM 773 C C . PHE A 1 97 ? -10.685 4.806 14.159 1.00 94.44 97 PHE A C 1
ATOM 775 O O . PHE A 1 97 ? -9.608 5.333 14.448 1.00 94.44 97 PHE A O 1
ATOM 782 N N . ASN A 1 98 ? -10.785 3.900 13.182 1.00 94.50 98 ASN A N 1
ATOM 783 C CA . ASN A 1 98 ? -9.653 3.466 12.368 1.00 94.50 98 ASN A CA 1
ATOM 784 C C . ASN A 1 98 ? -9.020 4.643 11.612 1.00 94.50 98 ASN A C 1
ATOM 786 O O . ASN A 1 98 ? -7.799 4.799 11.628 1.00 94.50 98 ASN A O 1
ATOM 790 N N . THR A 1 99 ? -9.849 5.509 11.025 1.00 91.06 99 THR A N 1
ATOM 791 C CA . THR A 1 99 ? -9.400 6.730 10.349 1.00 91.06 99 THR A CA 1
ATOM 792 C C . THR A 1 99 ? -8.647 7.636 11.322 1.00 91.06 99 THR A C 1
ATOM 794 O O . THR A 1 99 ? -7.509 7.998 11.050 1.00 91.06 99 THR A O 1
ATOM 797 N N . ALA A 1 100 ? -9.200 7.930 12.501 1.00 89.56 100 ALA A N 1
ATOM 798 C CA . ALA A 1 100 ? -8.513 8.732 13.516 1.00 89.56 100 ALA A CA 1
ATOM 799 C C . ALA A 1 100 ? -7.167 8.118 13.949 1.00 89.56 100 ALA A C 1
ATOM 801 O O . ALA A 1 100 ? -6.188 8.840 14.138 1.00 89.56 100 ALA A O 1
ATOM 802 N N . SER A 1 101 ? -7.094 6.787 14.058 1.00 90.88 101 SER A N 1
ATOM 803 C CA . SER A 1 101 ? -5.865 6.064 14.399 1.00 90.88 101 SER A CA 1
ATOM 804 C C . SER A 1 101 ? -4.786 6.201 13.320 1.00 90.88 101 SER A C 1
ATOM 806 O O . SER A 1 101 ? -3.649 6.557 13.642 1.00 90.88 101 SER A O 1
ATOM 808 N N . LEU A 1 102 ? -5.143 5.993 12.045 1.00 88.88 102 LEU A N 1
ATOM 809 C CA . LEU A 1 102 ? -4.253 6.187 10.890 1.00 88.88 102 LEU A CA 1
ATOM 810 C C . LEU A 1 102 ? -3.797 7.645 10.769 1.00 88.88 102 LEU A C 1
ATOM 812 O O . LEU A 1 102 ? -2.629 7.914 10.496 1.00 88.88 102 LEU A O 1
ATOM 816 N N . LEU A 1 103 ? -4.707 8.588 11.023 1.00 86.00 103 LEU A N 1
ATOM 817 C CA . LEU A 1 103 ? -4.460 10.020 10.897 1.00 86.00 103 LEU A CA 1
ATOM 818 C C . LEU A 1 103 ? -3.713 10.641 12.085 1.00 86.00 103 LEU A C 1
ATOM 820 O O . LEU A 1 103 ? -3.453 11.845 12.067 1.00 86.00 103 LEU A O 1
ATOM 824 N N . LYS A 1 104 ? -3.384 9.875 13.124 1.00 87.38 104 LYS A N 1
ATOM 825 C CA . LYS A 1 104 ? -2.741 10.421 14.324 1.00 87.38 104 LYS A CA 1
ATOM 826 C C . LYS A 1 104 ? -1.303 10.888 14.065 1.00 87.38 104 LYS A C 1
ATOM 828 O O . LYS A 1 104 ? -0.872 11.872 14.657 1.00 87.38 104 LYS A O 1
ATOM 833 N N . SER A 1 105 ? -0.555 10.191 13.210 1.00 84.88 105 SER A N 1
ATOM 834 C CA . SER A 1 105 ? 0.833 10.524 12.860 1.00 84.88 105 SER A CA 1
ATOM 835 C C . SER A 1 105 ? 1.261 9.845 11.555 1.00 84.88 105 SER A C 1
ATOM 837 O O . SER A 1 105 ? 0.651 8.865 11.130 1.00 84.88 105 SER A O 1
ATOM 839 N N . THR A 1 106 ? 2.352 10.318 10.943 1.00 83.56 106 THR A N 1
ATOM 840 C CA . THR A 1 106 ? 2.961 9.673 9.763 1.00 83.56 106 THR A CA 1
ATOM 841 C C . THR A 1 106 ? 3.462 8.255 10.054 1.00 83.56 106 THR A C 1
ATOM 843 O O . THR A 1 106 ? 3.460 7.410 9.167 1.00 83.56 106 THR A O 1
ATOM 846 N N . ASP A 1 107 ? 3.871 7.965 11.291 1.00 86.75 107 ASP A N 1
ATOM 847 C CA . ASP A 1 107 ? 4.271 6.609 11.685 1.00 86.75 107 ASP A CA 1
ATOM 848 C C . ASP A 1 107 ? 3.045 5.686 11.796 1.00 86.75 107 ASP A C 1
ATOM 850 O O . ASP A 1 107 ? 3.101 4.522 11.402 1.00 86.75 107 ASP A O 1
ATOM 854 N N . ASN A 1 108 ? 1.905 6.204 12.267 1.00 88.19 108 ASN A N 1
ATOM 855 C CA . ASN A 1 108 ? 0.676 5.423 12.387 1.00 88.19 108 ASN A CA 1
ATOM 856 C C . ASN A 1 108 ? 0.083 5.016 11.034 1.00 88.19 108 ASN A C 1
ATOM 858 O O . ASN A 1 108 ? -0.474 3.923 10.917 1.00 88.19 108 ASN A O 1
ATOM 862 N N . SER A 1 109 ? 0.230 5.849 10.003 1.00 87.25 109 SER A N 1
ATOM 863 C CA . SER A 1 109 ? -0.212 5.508 8.647 1.00 87.25 109 SER A CA 1
ATOM 864 C C . SER A 1 109 ? 0.644 4.414 7.993 1.00 87.25 109 SER A C 1
ATOM 866 O O . SER A 1 109 ? 0.307 3.950 6.905 1.00 87.25 109 SER A O 1
ATOM 868 N N . LYS A 1 110 ? 1.716 3.951 8.654 1.00 89.44 110 LYS A N 1
ATOM 869 C CA . LYS A 1 110 ? 2.611 2.871 8.198 1.00 89.44 110 LYS A CA 1
ATOM 870 C C . LYS A 1 110 ? 2.402 1.552 8.953 1.00 89.44 110 LYS A C 1
ATOM 872 O O . LYS A 1 110 ? 3.267 0.681 8.985 1.00 89.44 110 LYS A O 1
ATOM 877 N N . ILE A 1 111 ? 1.256 1.399 9.618 1.00 92.00 111 ILE A N 1
ATOM 878 C CA . ILE A 1 111 ? 0.971 0.243 10.471 1.00 92.00 111 ILE A CA 1
ATOM 879 C C . ILE A 1 111 ? 0.088 -0.767 9.738 1.00 92.00 111 ILE A C 1
ATOM 881 O O . ILE A 1 111 ? -1.110 -0.548 9.561 1.00 92.00 111 ILE A O 1
ATOM 885 N N . TYR A 1 112 ? 0.670 -1.918 9.387 1.00 94.06 112 TYR A N 1
ATOM 886 C CA . TYR A 1 112 ? -0.018 -3.011 8.687 1.00 94.06 112 TYR A CA 1
ATOM 887 C C . TYR A 1 112 ? -1.348 -3.438 9.337 1.00 94.06 112 TYR A C 1
ATOM 889 O O . TYR A 1 112 ? -2.363 -3.396 8.640 1.00 94.06 112 TYR A O 1
ATOM 897 N N . PRO A 1 113 ? -1.411 -3.810 10.637 1.00 96.06 113 PRO A N 1
ATOM 898 C CA . PRO A 1 113 ? -2.668 -4.237 11.261 1.00 96.06 113 PRO A CA 1
ATOM 899 C C . PRO A 1 113 ? -3.824 -3.238 11.120 1.00 96.06 113 PRO A C 1
ATOM 901 O O . PRO A 1 113 ? -4.970 -3.650 10.969 1.00 96.06 113 PRO A O 1
ATOM 904 N N . SER A 1 114 ? -3.526 -1.935 11.112 1.00 94.00 114 SER A N 1
ATOM 905 C CA . SER A 1 114 ? -4.536 -0.883 10.968 1.00 94.00 114 SER A CA 1
ATOM 906 C C . SER A 1 114 ? -5.172 -0.888 9.573 1.00 94.00 114 SER A C 1
ATOM 908 O O . SER A 1 114 ? -6.393 -0.792 9.448 1.00 94.00 114 SER A O 1
ATOM 910 N N . TRP A 1 115 ? -4.367 -1.069 8.521 1.00 94.19 115 TRP A N 1
ATOM 911 C CA . TRP A 1 115 ? -4.852 -1.188 7.141 1.00 94.19 115 TRP A CA 1
ATOM 912 C C . TRP A 1 115 ? -5.607 -2.497 6.897 1.00 94.19 115 TRP A C 1
ATOM 914 O O . TRP A 1 115 ? -6.630 -2.499 6.216 1.00 94.19 115 TRP A O 1
ATOM 924 N N . TYR A 1 116 ? -5.170 -3.606 7.502 1.00 95.94 116 TYR A N 1
ATOM 925 C CA . TYR A 1 116 ? -5.933 -4.859 7.465 1.00 95.94 116 TYR A CA 1
ATOM 926 C C . TYR A 1 116 ? -7.305 -4.713 8.126 1.00 95.94 116 TYR A C 1
ATOM 928 O O . TYR A 1 116 ? -8.309 -5.118 7.542 1.00 95.94 116 TYR A O 1
ATOM 936 N N . TYR A 1 117 ? -7.362 -4.081 9.300 1.00 97.19 117 TYR A N 1
ATOM 937 C CA . TYR A 1 117 ? -8.624 -3.796 9.977 1.00 97.19 117 TYR A CA 1
ATOM 938 C C . TYR A 1 117 ? -9.530 -2.893 9.132 1.00 97.19 117 TYR A C 1
ATOM 940 O O . TYR A 1 117 ? -10.718 -3.167 9.002 1.00 97.19 117 TYR A O 1
ATOM 948 N N . ARG A 1 118 ? -8.963 -1.867 8.482 1.00 95.56 118 ARG A N 1
ATOM 949 C CA . ARG A 1 118 ? -9.694 -0.981 7.568 1.00 95.56 118 ARG A CA 1
ATOM 950 C C . ARG A 1 118 ? -10.328 -1.734 6.401 1.00 95.56 118 ARG A C 1
ATOM 952 O O . ARG A 1 118 ? -11.517 -1.571 6.154 1.00 95.56 118 ARG A O 1
ATOM 959 N N . ARG A 1 119 ? -9.554 -2.571 5.701 1.00 95.81 1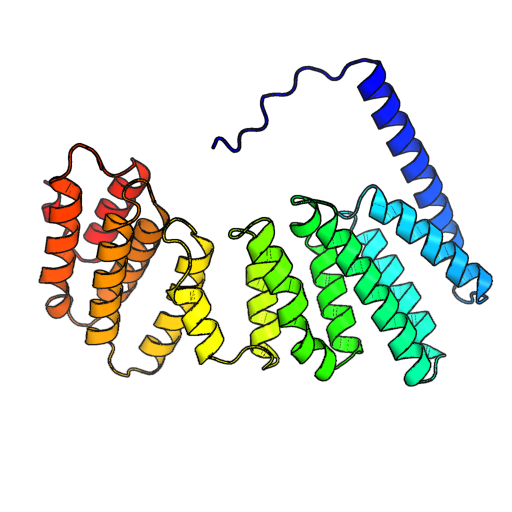19 ARG A N 1
ATOM 960 C CA . ARG A 1 119 ? -10.058 -3.380 4.577 1.00 95.81 119 ARG A CA 1
ATOM 961 C C . ARG A 1 119 ? -11.157 -4.344 5.016 1.00 95.81 119 ARG A C 1
ATOM 963 O O . ARG A 1 119 ? -12.130 -4.522 4.292 1.00 95.81 119 ARG A O 1
ATOM 970 N N . TRP A 1 120 ? -11.035 -4.916 6.215 1.00 97.81 120 TRP A N 1
ATOM 971 C CA . TRP A 1 120 ? -12.103 -5.722 6.803 1.00 97.81 120 TRP A CA 1
ATOM 972 C C . TRP A 1 120 ? -13.369 -4.892 7.071 1.00 97.81 120 TRP A C 1
ATOM 974 O O . TRP A 1 120 ? -14.446 -5.303 6.660 1.00 97.81 120 TRP A O 1
ATOM 984 N N . LEU A 1 121 ? -13.266 -3.701 7.670 1.00 97.75 121 LEU A N 1
ATOM 985 C CA . LEU A 1 121 ? -14.431 -2.827 7.889 1.00 97.75 121 LEU A CA 1
ATOM 986 C C . LEU A 1 121 ? -15.148 -2.471 6.581 1.00 97.75 121 LEU A C 1
ATOM 988 O O . LEU A 1 121 ? -16.373 -2.553 6.506 1.00 97.75 121 LEU A O 1
ATOM 992 N N . LEU A 1 122 ? -14.387 -2.106 5.545 1.00 96.44 122 LEU A N 1
ATOM 993 C CA . LEU A 1 122 ? -14.933 -1.788 4.225 1.00 96.44 122 LEU A CA 1
ATOM 994 C C . LEU A 1 122 ? -15.620 -3.006 3.591 1.00 96.44 122 LEU A C 1
ATOM 996 O O . LEU A 1 122 ? -16.695 -2.866 3.013 1.00 96.44 122 LEU A O 1
ATOM 1000 N N . SER A 1 123 ? -15.066 -4.214 3.754 1.00 96.44 123 SER A N 1
ATOM 1001 C CA . SER A 1 123 ? -15.710 -5.433 3.250 1.00 96.44 123 SER A CA 1
ATOM 1002 C C . SER A 1 123 ? -17.026 -5.755 3.962 1.00 96.44 123 SER A C 1
ATOM 1004 O O . SER A 1 123 ? -17.939 -6.257 3.314 1.00 96.44 123 SER A O 1
ATOM 1006 N N . GLN A 1 124 ? -17.155 -5.426 5.253 1.00 97.00 124 GLN A N 1
ATOM 1007 C CA . GLN A 1 124 ? -18.418 -5.582 5.985 1.00 97.00 124 GLN A CA 1
ATOM 1008 C C . GLN A 1 124 ? -19.468 -4.533 5.585 1.00 97.00 124 GLN A C 1
ATOM 1010 O O . GLN A 1 124 ? -20.658 -4.835 5.561 1.00 97.00 124 GLN A O 1
ATOM 1015 N N . LEU A 1 125 ? -19.046 -3.301 5.276 1.00 95.62 125 LEU A N 1
ATOM 1016 C CA . LEU A 1 125 ? -19.943 -2.219 4.846 1.00 95.62 125 LEU A CA 1
ATOM 1017 C C . LEU A 1 125 ? -20.408 -2.357 3.387 1.00 95.62 125 LEU A C 1
ATOM 1019 O O . LEU A 1 125 ? -21.414 -1.762 3.004 1.00 95.62 125 LEU A O 1
ATOM 1023 N N . GLY A 1 126 ? -19.697 -3.146 2.582 1.00 94.88 126 GLY A N 1
ATOM 1024 C CA . GLY A 1 126 ? -20.068 -3.454 1.207 1.00 94.88 126 GLY A CA 1
ATOM 1025 C C . GLY A 1 126 ? -19.622 -2.405 0.189 1.00 94.88 126 GLY A C 1
ATOM 1026 O O . GLY A 1 126 ? -18.800 -1.528 0.458 1.00 94.88 126 GLY A O 1
ATOM 1027 N N . GLN A 1 127 ? -20.151 -2.536 -1.028 1.00 94.12 127 GLN A N 1
ATOM 1028 C CA . GLN A 1 127 ? -19.665 -1.824 -2.212 1.00 94.12 127 GLN A CA 1
ATOM 1029 C C . GLN A 1 127 ? -19.721 -0.295 -2.075 1.00 94.12 127 GLN A C 1
ATOM 1031 O O . GLN A 1 127 ? -18.783 0.386 -2.477 1.00 94.12 127 GLN A O 1
ATOM 1036 N N . GLU A 1 128 ? -20.776 0.253 -1.470 1.00 92.56 128 GLU A N 1
ATOM 1037 C CA . GLU A 1 128 ? -20.924 1.704 -1.287 1.00 92.56 128 GLU A CA 1
ATOM 1038 C C . GLU A 1 128 ? -19.779 2.313 -0.465 1.00 92.56 128 GLU A C 1
ATOM 1040 O O . GLU A 1 128 ? -19.293 3.398 -0.784 1.00 92.56 128 GLU A O 1
ATOM 1045 N N . ALA A 1 129 ? -19.293 1.599 0.555 1.00 93.00 129 ALA A N 1
ATOM 1046 C CA . ALA A 1 129 ? -18.177 2.072 1.368 1.00 93.00 129 ALA A CA 1
ATOM 1047 C C . ALA A 1 129 ? -16.858 2.074 0.592 1.00 93.00 129 ALA A C 1
ATOM 1049 O O . ALA A 1 129 ? -16.070 3.006 0.740 1.00 93.00 129 ALA A O 1
ATOM 1050 N N . TRP A 1 130 ? -16.633 1.080 -0.274 1.00 93.38 130 TRP A N 1
ATOM 1051 C CA . TRP A 1 130 ? -15.480 1.087 -1.174 1.00 93.38 130 TRP A CA 1
ATOM 1052 C C . TRP A 1 130 ? -15.528 2.264 -2.145 1.00 93.38 130 TRP A C 1
ATO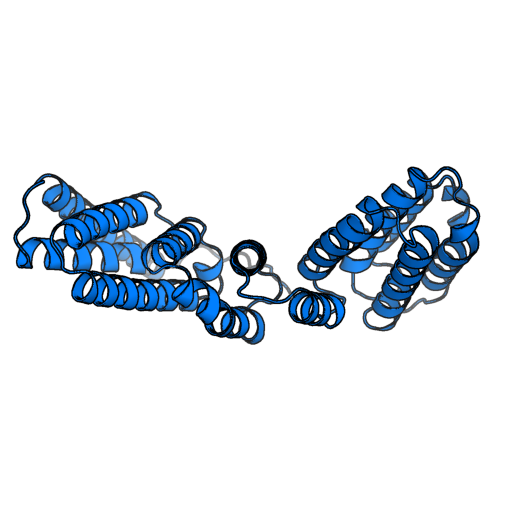M 1054 O O . TRP A 1 130 ? -14.515 2.931 -2.320 1.00 93.38 130 TRP A O 1
ATOM 1064 N N . LEU A 1 131 ? -16.696 2.565 -2.722 1.00 90.75 131 LEU A N 1
ATOM 1065 C CA . LEU A 1 131 ? -16.870 3.702 -3.634 1.00 90.75 131 LEU A CA 1
ATOM 1066 C C . LEU A 1 131 ? -16.634 5.062 -2.953 1.00 90.75 131 LEU A C 1
ATOM 1068 O O . LEU A 1 131 ? -16.166 5.994 -3.600 1.00 90.75 131 LEU A O 1
ATOM 1072 N N . ALA A 1 132 ? -16.911 5.178 -1.651 1.00 89.19 132 ALA A N 1
ATOM 1073 C CA . ALA A 1 132 ? -16.668 6.396 -0.871 1.00 89.19 132 ALA A CA 1
ATOM 1074 C C . ALA A 1 132 ? -15.216 6.540 -0.366 1.00 89.19 132 ALA A C 1
ATOM 1076 O O . ALA A 1 132 ? -14.783 7.633 0.009 1.00 89.19 132 ALA A O 1
ATOM 1077 N N . GLU A 1 133 ? -14.452 5.447 -0.352 1.00 89.38 133 GLU A N 1
ATOM 1078 C CA . GLU A 1 133 ? -13.108 5.368 0.219 1.00 89.38 133 GLU A CA 1
ATOM 1079 C C . GLU A 1 133 ? -12.078 6.342 -0.401 1.00 89.38 133 GLU A C 1
ATOM 1081 O O . GLU A 1 133 ? -11.319 6.936 0.375 1.00 89.38 133 GLU A O 1
ATOM 1086 N N . PRO A 1 134 ? -12.045 6.587 -1.735 1.00 80.75 134 PRO A N 1
ATOM 1087 C CA . PRO A 1 134 ? -11.137 7.544 -2.381 1.00 80.75 134 PRO A CA 1
ATOM 1088 C C . PRO A 1 134 ? -11.022 8.900 -1.688 1.00 80.75 134 PRO A C 1
ATOM 1090 O O . PRO A 1 134 ? -9.913 9.387 -1.460 1.00 80.75 134 PRO A O 1
ATOM 1093 N N . ALA A 1 135 ? -12.146 9.494 -1.284 1.00 69.62 135 ALA A N 1
ATOM 1094 C CA . ALA A 1 135 ? -12.165 10.815 -0.659 1.00 69.62 135 ALA A CA 1
ATOM 1095 C C . ALA A 1 135 ? -11.350 10.877 0.649 1.00 69.62 135 ALA A C 1
ATOM 1097 O O . ALA A 1 135 ? -10.799 11.922 0.998 1.00 69.62 135 ALA A O 1
ATOM 1098 N N . VAL A 1 136 ? -11.244 9.757 1.372 1.00 63.12 136 VAL A N 1
ATOM 1099 C CA . VAL A 1 136 ? -10.603 9.701 2.691 1.00 63.12 136 VAL A CA 1
ATOM 1100 C C . VAL A 1 136 ? -9.089 9.553 2.581 1.00 63.12 136 VAL A C 1
ATOM 1102 O O . VAL A 1 136 ? -8.362 10.216 3.322 1.00 63.12 136 VAL A O 1
ATOM 1105 N N . TRP A 1 137 ? -8.583 8.714 1.676 1.00 64.44 137 TRP A N 1
ATOM 1106 C CA . TRP A 1 137 ? -7.137 8.498 1.540 1.00 64.44 137 TRP A CA 1
ATOM 1107 C C . TRP A 1 137 ? -6.460 9.455 0.556 1.00 64.44 137 TRP A C 1
ATOM 1109 O O . TRP A 1 137 ? -5.284 9.752 0.761 1.00 64.44 137 TRP A O 1
ATOM 1119 N N . MET A 1 138 ? -7.175 10.040 -0.415 1.00 61.62 138 MET A N 1
ATOM 1120 C CA . MET A 1 138 ? -6.634 11.151 -1.217 1.00 61.62 138 MET A CA 1
ATOM 1121 C C . MET A 1 138 ? -6.204 12.320 -0.320 1.00 61.62 138 MET A C 1
ATOM 1123 O O . MET A 1 138 ? -5.123 12.876 -0.499 1.00 61.62 138 MET A O 1
ATOM 1127 N N . LYS A 1 139 ? -6.977 12.603 0.737 1.00 58.22 139 LYS A N 1
ATOM 1128 C CA . LYS A 1 139 ? -6.596 13.563 1.779 1.00 58.22 139 LYS A CA 1
ATOM 1129 C C . LYS A 1 139 ? -5.361 13.120 2.582 1.00 58.22 139 LYS A C 1
ATOM 1131 O O . LYS A 1 139 ? -4.529 13.945 2.941 1.00 58.22 139 LYS A O 1
ATOM 1136 N N . GLN A 1 140 ? -5.199 11.818 2.843 1.00 60.16 140 GLN A N 1
ATOM 1137 C CA . GLN A 1 140 ? -4.023 11.291 3.555 1.00 60.16 140 GLN A CA 1
ATOM 1138 C C . GLN A 1 140 ? -2.727 11.420 2.759 1.00 60.16 140 GLN A C 1
ATOM 1140 O O . GLN A 1 140 ? -1.699 11.776 3.333 1.00 60.16 140 GLN A O 1
ATOM 1145 N N . LEU A 1 141 ? -2.771 11.104 1.465 1.00 57.59 141 LEU A N 1
ATOM 1146 C CA . LEU A 1 141 ? -1.607 11.166 0.583 1.00 57.59 141 LEU A CA 1
ATOM 1147 C C . LEU A 1 141 ? -1.181 12.597 0.305 1.00 57.59 141 LEU A C 1
ATOM 1149 O O . LEU A 1 141 ? 0.004 12.900 0.413 1.00 57.59 141 LEU A O 1
ATOM 1153 N N . ALA A 1 142 ? -2.145 13.461 -0.022 1.00 58.66 142 ALA A N 1
ATOM 1154 C CA . ALA A 1 142 ? -1.875 14.837 -0.416 1.00 58.66 142 ALA A CA 1
ATOM 1155 C C . ALA A 1 142 ? -1.273 15.671 0.725 1.00 58.66 142 ALA A C 1
ATOM 1157 O O . ALA A 1 142 ? -0.447 16.542 0.480 1.00 58.66 142 ALA A O 1
ATOM 1158 N N . GLU A 1 143 ? -1.658 15.403 1.977 1.00 62.31 143 GLU A N 1
ATOM 1159 C CA . GLU A 1 143 ? -1.309 16.275 3.105 1.00 62.31 143 GLU A CA 1
ATOM 1160 C C . GLU A 1 143 ? -0.142 15.756 3.966 1.00 62.31 143 GLU A C 1
ATOM 1162 O O . GLU A 1 143 ? 0.321 16.486 4.845 1.00 62.31 143 GLU A O 1
ATOM 1167 N N . ARG A 1 144 ? 0.321 14.501 3.799 1.00 68.50 144 ARG A N 1
ATOM 1168 C CA . ARG A 1 144 ? 1.254 13.885 4.774 1.00 68.50 144 ARG A CA 1
ATOM 1169 C C . ARG A 1 144 ? 2.463 13.153 4.223 1.00 68.50 144 ARG A C 1
ATOM 1171 O O . ARG A 1 144 ? 3.574 13.435 4.665 1.00 68.50 144 ARG A O 1
ATOM 1178 N N . ASP A 1 145 ? 2.265 12.143 3.383 1.00 78.12 145 ASP A N 1
ATOM 1179 C CA . ASP A 1 145 ? 3.367 11.312 2.887 1.00 78.12 145 ASP A CA 1
ATOM 1180 C C . ASP A 1 145 ? 2.990 10.677 1.548 1.00 78.12 145 ASP A C 1
ATOM 1182 O O . ASP A 1 145 ? 2.399 9.596 1.492 1.00 78.12 145 ASP A O 1
ATOM 1186 N N . THR A 1 146 ? 3.375 11.351 0.465 1.00 77.25 146 THR A N 1
ATOM 1187 C CA . THR A 1 146 ? 3.160 10.912 -0.921 1.00 77.25 146 THR A CA 1
ATOM 1188 C C . THR A 1 146 ? 3.893 9.607 -1.253 1.00 77.25 146 THR A C 1
ATOM 1190 O O . THR A 1 146 ? 3.587 8.958 -2.254 1.00 77.25 146 THR A O 1
ATOM 1193 N N . ARG A 1 147 ? 4.832 9.169 -0.403 1.00 80.75 147 ARG A N 1
ATOM 1194 C CA . ARG A 1 147 ? 5.653 7.961 -0.586 1.00 80.75 147 ARG A CA 1
ATOM 1195 C C . ARG A 1 147 ? 5.222 6.813 0.333 1.00 80.75 147 ARG A C 1
ATOM 1197 O O . ARG A 1 147 ? 5.952 5.832 0.479 1.00 80.75 147 ARG A O 1
ATOM 1204 N N . ASN A 1 148 ? 4.062 6.915 0.986 1.00 84.69 148 ASN A N 1
ATOM 1205 C CA . ASN A 1 148 ? 3.586 5.869 1.884 1.00 84.69 148 ASN A CA 1
ATOM 1206 C C . ASN A 1 148 ? 3.085 4.640 1.109 1.00 84.69 148 ASN A C 1
ATOM 1208 O O . ASN A 1 148 ? 1.950 4.606 0.631 1.00 84.69 148 ASN A O 1
ATOM 1212 N N . PHE A 1 149 ? 3.916 3.596 1.066 1.00 84.69 149 PHE A N 1
ATOM 1213 C CA . PHE A 1 149 ? 3.603 2.323 0.413 1.00 84.69 149 PHE A CA 1
ATOM 1214 C C . PHE A 1 149 ? 2.278 1.691 0.870 1.00 84.69 149 PHE A C 1
ATOM 1216 O O . PHE A 1 149 ? 1.576 1.114 0.051 1.00 84.69 149 PHE A O 1
ATOM 1223 N N . HIS A 1 150 ? 1.894 1.812 2.144 1.00 87.81 150 HIS A N 1
ATOM 1224 C CA . HIS A 1 150 ? 0.640 1.217 2.621 1.00 87.81 150 HIS A CA 1
ATOM 1225 C C . HIS A 1 150 ? -0.584 1.865 1.997 1.00 87.81 150 HIS A C 1
ATOM 1227 O O . HIS A 1 150 ? -1.579 1.193 1.739 1.00 87.81 150 HIS A O 1
ATOM 1233 N N . VAL A 1 151 ? -0.511 3.175 1.772 1.00 86.50 151 VAL A N 1
ATOM 1234 C CA . VAL A 1 151 ? -1.608 3.879 1.130 1.00 86.50 151 VAL A CA 1
ATOM 1235 C C . VAL A 1 151 ? -1.647 3.503 -0.347 1.00 86.50 151 VAL A C 1
ATOM 1237 O O . VAL A 1 151 ? -2.716 3.166 -0.835 1.00 86.50 151 VAL A O 1
ATOM 1240 N N . TRP A 1 152 ? -0.493 3.445 -1.020 1.00 85.81 152 TRP A N 1
ATOM 1241 C CA . TRP A 1 152 ? -0.395 2.959 -2.401 1.00 85.81 152 TRP A CA 1
ATOM 1242 C C . TRP A 1 152 ? -0.949 1.533 -2.579 1.00 85.81 152 TRP A C 1
ATOM 1244 O O . TRP A 1 152 ? -1.718 1.288 -3.505 1.00 85.81 152 TRP A O 1
ATOM 1254 N N . ASP A 1 153 ? -0.630 0.607 -1.673 1.00 87.88 153 ASP A N 1
ATOM 1255 C CA . ASP A 1 153 ? -1.191 -0.754 -1.652 1.00 87.88 153 ASP A CA 1
ATOM 1256 C C . ASP A 1 153 ? -2.717 -0.746 -1.442 1.00 87.88 153 ASP A C 1
ATOM 1258 O O . ASP A 1 153 ? -3.476 -1.442 -2.125 1.00 87.88 153 ASP A O 1
ATOM 1262 N N . HIS A 1 154 ? -3.201 0.094 -0.525 1.00 88.62 154 HIS A N 1
ATOM 1263 C CA . HIS A 1 154 ? -4.633 0.239 -0.274 1.00 88.62 154 HIS A CA 1
ATOM 1264 C C . HIS A 1 154 ? -5.377 0.828 -1.480 1.00 88.62 154 HIS A C 1
ATOM 1266 O O . HIS A 1 154 ? -6.465 0.357 -1.801 1.00 88.62 154 HIS A O 1
ATOM 1272 N N . MET A 1 155 ? -4.785 1.776 -2.213 1.00 85.81 155 MET A N 1
ATOM 1273 C CA . MET A 1 155 ? -5.360 2.329 -3.450 1.00 85.81 155 MET A CA 1
ATOM 1274 C C . MET A 1 155 ? -5.604 1.258 -4.507 1.00 85.81 155 MET A C 1
ATOM 1276 O O . MET A 1 155 ? -6.652 1.265 -5.148 1.00 85.81 155 MET A O 1
ATOM 1280 N N . LEU A 1 156 ? -4.670 0.319 -4.673 1.00 86.19 156 LEU A N 1
ATOM 1281 C CA . LEU A 1 156 ? -4.844 -0.798 -5.602 1.00 86.19 156 LEU A CA 1
ATOM 1282 C C . LEU A 1 156 ? -6.029 -1.681 -5.198 1.00 86.19 156 LEU A C 1
ATOM 1284 O O . LEU A 1 156 ? -6.801 -2.104 -6.057 1.00 86.19 156 LEU A O 1
ATOM 1288 N N . THR A 1 157 ? -6.222 -1.890 -3.892 1.00 89.81 157 THR A N 1
ATOM 1289 C CA . THR A 1 157 ? -7.403 -2.594 -3.366 1.00 89.81 157 THR A CA 1
ATOM 1290 C C . THR A 1 157 ? -8.686 -1.817 -3.693 1.00 89.81 157 THR A C 1
ATOM 1292 O O . THR A 1 157 ? -9.643 -2.382 -4.211 1.00 89.81 157 THR A O 1
ATOM 1295 N N . VAL A 1 158 ? -8.702 -0.505 -3.447 1.00 88.56 158 VAL A N 1
ATOM 1296 C CA . VAL A 1 158 ? -9.847 0.382 -3.725 1.00 88.56 158 VAL A CA 1
ATOM 1297 C C . VAL A 1 158 ? -10.192 0.401 -5.220 1.00 88.56 158 VAL A C 1
ATOM 1299 O O . VAL A 1 158 ? -11.363 0.296 -5.588 1.00 88.56 158 VAL A O 1
ATOM 1302 N N . ARG A 1 159 ? -9.180 0.450 -6.093 1.00 87.31 159 ARG A N 1
ATOM 1303 C CA . ARG A 1 159 ? -9.336 0.341 -7.549 1.00 87.31 159 ARG A CA 1
ATOM 1304 C C . ARG A 1 159 ? -9.937 -1.003 -7.956 1.00 87.31 159 ARG A C 1
ATOM 1306 O O . ARG A 1 159 ? -10.830 -1.024 -8.795 1.00 87.31 159 ARG A O 1
ATOM 1313 N N . ALA A 1 160 ? -9.498 -2.109 -7.354 1.00 89.81 160 ALA A N 1
ATOM 1314 C CA . ALA A 1 160 ? -10.059 -3.435 -7.631 1.00 89.81 160 ALA A CA 1
ATOM 1315 C C . ALA A 1 160 ? -11.555 -3.536 -7.274 1.00 89.81 160 ALA A C 1
ATOM 1317 O O . ALA A 1 160 ? -12.275 -4.339 -7.861 1.00 89.81 160 ALA A O 1
ATOM 1318 N N . HIS A 1 161 ? -12.039 -2.679 -6.370 1.00 91.19 161 HIS A N 1
ATOM 1319 C CA . HIS A 1 161 ? -13.460 -2.516 -6.063 1.00 91.19 161 HIS A CA 1
ATOM 1320 C C . HIS A 1 161 ? -14.178 -1.487 -6.958 1.00 91.19 161 HIS A C 1
ATOM 1322 O O . HIS A 1 161 ? -15.313 -1.129 -6.670 1.00 91.19 161 HIS A O 1
ATOM 1328 N N . GLY A 1 162 ? -13.568 -0.984 -8.035 1.00 88.94 162 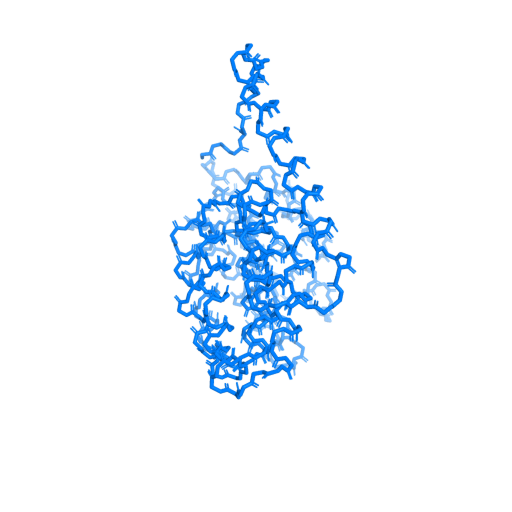GLY A N 1
ATOM 1329 C CA . GLY A 1 162 ? -14.214 -0.066 -8.986 1.00 88.94 162 GLY A CA 1
ATOM 1330 C C . GLY A 1 162 ? -14.430 1.360 -8.467 1.00 88.94 162 GLY A C 1
ATOM 1331 O O . GLY A 1 162 ? -15.118 2.150 -9.105 1.00 88.94 162 GLY A O 1
ATOM 1332 N N . ALA A 1 163 ? -13.845 1.707 -7.320 1.00 87.06 163 ALA A N 1
ATOM 1333 C CA . ALA A 1 163 ? -13.970 3.035 -6.721 1.00 87.06 163 ALA A CA 1
ATOM 1334 C C . ALA A 1 163 ? -13.050 4.086 -7.355 1.00 87.06 163 ALA A C 1
ATOM 1336 O O . ALA A 1 163 ? -13.178 5.275 -7.080 1.00 87.06 163 ALA A O 1
ATOM 1337 N N . LEU A 1 164 ? -12.118 3.655 -8.202 1.00 83.00 164 LEU A N 1
ATOM 1338 C CA . LEU A 1 164 ? -11.255 4.535 -8.971 1.00 83.00 164 LEU A CA 1
ATOM 1339 C C . LEU A 1 164 ? -11.270 4.071 -10.425 1.00 83.00 164 LEU A C 1
ATOM 1341 O O . LEU A 1 164 ? -10.912 2.925 -10.705 1.00 83.00 164 LEU A O 1
ATOM 1345 N N . SER A 1 165 ? -11.711 4.948 -11.329 1.00 84.44 165 SER A N 1
ATOM 1346 C CA . SER A 1 165 ? -11.697 4.659 -12.763 1.00 84.44 165 SER A CA 1
ATOM 1347 C C . SER A 1 165 ? -10.260 4.511 -13.261 1.00 84.44 165 SER A C 1
ATOM 1349 O O . SER A 1 165 ? -9.310 5.012 -12.650 1.00 84.44 165 SER A O 1
ATOM 1351 N N . GLU A 1 166 ? -10.095 3.816 -14.385 1.00 82.25 166 GLU A N 1
ATOM 1352 C CA . GLU A 1 166 ? -8.784 3.686 -15.011 1.00 82.25 166 GLU A CA 1
ATOM 1353 C C . GLU A 1 166 ? -8.215 5.052 -15.405 1.00 82.25 166 GLU A C 1
ATOM 1355 O O . GLU A 1 166 ? -7.050 5.315 -15.118 1.00 82.25 166 GLU A O 1
ATOM 1360 N N . ASP A 1 167 ? -9.045 5.943 -15.949 1.00 84.00 167 ASP A N 1
ATOM 1361 C CA . ASP A 1 167 ? -8.634 7.290 -16.350 1.00 84.00 167 ASP A CA 1
ATOM 1362 C C . ASP A 1 167 ? -8.163 8.128 -15.159 1.00 84.00 167 ASP A C 1
ATOM 1364 O O . ASP A 1 167 ? -7.068 8.682 -15.205 1.00 84.00 167 ASP A O 1
ATOM 1368 N N . SER A 1 168 ? -8.920 8.163 -14.056 1.00 82.81 168 SER A N 1
ATOM 1369 C CA . SER A 1 168 ? -8.524 8.925 -12.864 1.00 82.81 168 SER A CA 1
ATOM 1370 C C . SER A 1 168 ? -7.268 8.356 -12.208 1.00 82.81 168 SER A C 1
ATOM 1372 O O . SER A 1 168 ? -6.432 9.103 -11.703 1.00 82.81 168 SER A O 1
ATOM 1374 N N . TRP A 1 169 ? -7.107 7.030 -12.215 1.00 82.69 169 TRP A N 1
ATOM 1375 C CA . TRP A 1 169 ? -5.884 6.398 -11.728 1.00 82.69 169 TRP A CA 1
ATOM 1376 C C . TRP A 1 169 ? -4.683 6.725 -12.619 1.00 82.69 169 TRP A C 1
ATOM 1378 O O . TRP A 1 169 ? -3.620 7.065 -12.102 1.00 82.69 169 TRP A O 1
ATOM 1388 N N . ARG A 1 170 ? -4.849 6.654 -13.945 1.00 82.38 170 ARG A N 1
ATOM 1389 C CA . ARG A 1 170 ? -3.810 7.028 -14.910 1.00 82.38 170 ARG A CA 1
ATOM 1390 C C . ARG A 1 170 ? -3.419 8.485 -14.724 1.00 82.38 170 ARG A C 1
ATOM 1392 O O . ARG A 1 170 ? -2.243 8.752 -14.531 1.00 82.38 170 ARG A O 1
ATOM 1399 N N . GLU A 1 171 ? -4.380 9.400 -14.702 1.00 83.38 171 GLU A N 1
ATOM 1400 C CA . GLU A 1 171 ? -4.138 10.826 -14.479 1.00 83.38 171 GLU A CA 1
ATOM 1401 C C . GLU A 1 171 ? -3.354 11.069 -13.181 1.00 83.38 171 GLU A C 1
ATOM 1403 O O . GLU A 1 171 ? -2.355 11.785 -13.183 1.00 83.38 171 GLU A O 1
ATOM 1408 N N . TYR A 1 172 ? -3.743 10.412 -12.086 1.00 80.06 172 TYR A N 1
ATOM 1409 C CA . TYR A 1 172 ? -3.049 10.540 -10.806 1.00 80.06 172 TYR A CA 1
ATOM 1410 C C . TYR A 1 172 ? -1.603 10.026 -10.850 1.00 80.06 172 TYR A C 1
ATOM 1412 O O . TYR A 1 172 ? -0.698 10.676 -10.329 1.00 80.06 172 TYR A O 1
ATOM 1420 N N . VAL A 1 173 ? -1.376 8.860 -11.465 1.00 81.19 173 VAL A N 1
ATOM 1421 C CA . VAL A 1 173 ? -0.038 8.259 -11.573 1.00 81.19 173 VAL A CA 1
ATOM 1422 C C . VAL A 1 173 ? 0.859 9.061 -12.515 1.00 81.19 173 VAL A C 1
ATOM 1424 O O . VAL A 1 173 ? 2.040 9.231 -12.218 1.00 81.19 173 VAL A O 1
ATOM 1427 N N . MET A 1 174 ? 0.312 9.567 -13.622 1.00 75.75 174 MET A N 1
ATOM 1428 C CA . MET A 1 174 ? 1.086 10.289 -14.632 1.00 75.75 174 MET A CA 1
ATOM 1429 C C . MET A 1 174 ? 1.446 11.717 -14.204 1.00 75.75 174 MET A C 1
ATOM 1431 O O . MET A 1 174 ? 2.496 12.206 -14.599 1.00 75.75 174 MET A O 1
ATOM 1435 N N . ASN A 1 175 ? 0.625 12.376 -13.378 1.00 78.00 175 ASN A N 1
ATOM 1436 C CA . ASN A 1 175 ? 0.833 13.779 -12.985 1.00 78.00 175 ASN A CA 1
ATOM 1437 C C . ASN A 1 175 ? 1.560 13.970 -11.647 1.00 78.00 175 ASN A C 1
ATOM 1439 O O . ASN A 1 175 ? 1.688 15.097 -11.164 1.00 78.00 175 ASN A O 1
ATOM 1443 N N . GLY A 1 176 ? 1.968 12.891 -10.984 1.00 76.25 176 GLY A N 1
ATOM 1444 C CA . GLY A 1 176 ? 2.610 13.012 -9.684 1.00 76.25 176 GLY A CA 1
ATOM 1445 C C . GLY A 1 176 ? 4.110 13.345 -9.766 1.00 76.25 176 GLY A C 1
ATOM 1446 O O . GLY A 1 176 ? 4.727 13.336 -10.826 1.00 76.25 176 GLY A O 1
ATOM 1447 N N . GLU A 1 177 ? 4.714 13.660 -8.619 1.00 81.06 177 GLU A N 1
ATOM 1448 C CA . GLU A 1 177 ? 6.089 14.170 -8.542 1.00 81.06 177 GLU A CA 1
ATOM 1449 C C . GLU A 1 177 ? 7.146 13.176 -9.064 1.00 81.06 177 GLU A C 1
ATOM 1451 O O . GLU A 1 177 ? 7.239 12.042 -8.585 1.00 81.06 177 GLU A O 1
ATOM 1456 N N . ALA A 1 178 ? 8.037 13.643 -9.949 1.00 80.56 178 ALA A N 1
ATOM 1457 C CA . ALA A 1 178 ? 9.129 12.856 -10.536 1.00 80.56 178 ALA A CA 1
ATOM 1458 C C . ALA A 1 178 ? 10.044 12.177 -9.494 1.00 80.56 178 ALA A C 1
ATOM 1460 O O . ALA A 1 178 ? 10.571 11.086 -9.727 1.00 80.56 178 ALA A O 1
ATOM 1461 N N . SER A 1 179 ? 10.202 12.774 -8.311 1.00 80.81 179 SER A N 1
ATOM 1462 C CA . SER A 1 179 ? 11.028 12.228 -7.229 1.00 80.81 179 SER A CA 1
ATOM 1463 C C . SER A 1 179 ? 10.387 11.036 -6.497 1.00 80.81 179 SER A C 1
ATOM 1465 O O . SER A 1 179 ? 11.075 10.298 -5.782 1.00 80.81 179 SER A O 1
ATOM 1467 N N . ASN A 1 180 ? 9.084 10.786 -6.662 1.00 85.06 180 ASN A N 1
ATOM 1468 C CA . ASN A 1 180 ? 8.351 9.788 -5.887 1.00 85.06 180 ASN A CA 1
ATOM 1469 C C . ASN A 1 180 ? 8.436 8.387 -6.512 1.00 85.06 180 ASN A C 1
ATOM 1471 O O . ASN A 1 180 ? 7.722 8.038 -7.448 1.00 85.06 180 ASN A O 1
ATOM 1475 N N . TYR A 1 181 ? 9.266 7.535 -5.914 1.00 85.38 181 TYR A N 1
ATOM 1476 C CA . TYR A 1 181 ? 9.463 6.146 -6.338 1.00 85.38 181 TYR A CA 1
ATOM 1477 C C . TYR A 1 181 ? 8.168 5.324 -6.428 1.00 85.38 181 TYR A C 1
ATOM 1479 O O . TYR A 1 181 ? 8.037 4.468 -7.301 1.00 85.38 181 TYR A O 1
ATOM 1487 N N . SER A 1 182 ? 7.199 5.574 -5.540 1.00 85.62 182 SER A N 1
ATOM 1488 C CA . SER A 1 182 ? 5.954 4.800 -5.535 1.00 85.62 182 SER A CA 1
ATOM 1489 C C . SER A 1 182 ? 5.137 5.049 -6.801 1.00 85.62 182 SER A C 1
ATOM 1491 O O . SER A 1 182 ? 4.565 4.101 -7.328 1.00 85.62 182 SER A O 1
ATOM 1493 N N . LEU A 1 183 ? 5.148 6.276 -7.335 1.00 86.69 183 LEU A N 1
ATOM 1494 C CA . LEU A 1 183 ? 4.487 6.602 -8.602 1.00 86.69 183 LEU A CA 1
ATOM 1495 C C . LEU A 1 183 ? 5.102 5.846 -9.771 1.00 86.69 183 LEU A C 1
ATOM 1497 O O . LEU A 1 183 ? 4.378 5.200 -10.518 1.00 86.69 183 LEU A O 1
ATOM 1501 N N . TRP A 1 184 ? 6.431 5.844 -9.886 1.00 90.69 184 TRP A N 1
ATOM 1502 C CA . TRP A 1 184 ? 7.128 5.095 -10.935 1.00 90.69 184 TRP A CA 1
ATOM 1503 C C . TRP A 1 184 ? 6.849 3.593 -10.865 1.00 90.69 184 TRP A C 1
ATOM 1505 O O . TRP A 1 184 ? 6.709 2.933 -11.894 1.00 90.69 184 TRP A O 1
ATOM 1515 N N . HIS A 1 185 ? 6.702 3.045 -9.656 1.00 89.50 185 HIS A N 1
ATOM 1516 C CA . HIS A 1 185 ? 6.282 1.659 -9.482 1.00 89.50 185 HIS A CA 1
ATOM 1517 C C . HIS A 1 185 ? 4.847 1.416 -9.978 1.00 89.50 185 HIS A C 1
ATOM 1519 O O . HIS A 1 185 ? 4.602 0.436 -10.682 1.00 89.50 185 HIS A O 1
ATOM 1525 N N . GLN A 1 186 ? 3.907 2.316 -9.669 1.00 88.44 186 GLN A N 1
ATOM 1526 C CA . GLN A 1 186 ? 2.540 2.224 -10.193 1.00 88.44 186 GLN A CA 1
ATOM 1527 C C . GLN A 1 186 ? 2.486 2.405 -11.716 1.00 88.44 186 GLN A C 1
ATOM 1529 O O . GLN A 1 186 ? 1.755 1.682 -12.396 1.00 88.44 186 GLN A O 1
ATOM 1534 N N . ARG A 1 187 ? 3.304 3.313 -12.263 1.00 91.38 187 ARG A N 1
ATOM 1535 C CA . ARG A 1 187 ? 3.452 3.542 -13.704 1.00 91.38 187 ARG A CA 1
ATOM 1536 C C . ARG A 1 187 ? 3.952 2.285 -14.413 1.00 91.38 187 ARG A C 1
ATOM 1538 O O . ARG A 1 187 ? 3.354 1.881 -15.404 1.00 91.38 187 ARG A O 1
ATOM 1545 N N . ALA A 1 188 ? 4.939 1.585 -13.844 1.00 92.69 188 ALA A N 1
ATOM 1546 C CA . ALA A 1 188 ? 5.407 0.296 -14.364 1.00 92.69 188 ALA A CA 1
ATOM 1547 C C . ALA A 1 188 ? 4.291 -0.756 -14.428 1.00 92.69 188 ALA A C 1
ATOM 1549 O O . ALA A 1 188 ? 4.229 -1.528 -15.384 1.00 92.69 188 ALA A O 1
ATOM 1550 N N . GLY A 1 189 ? 3.398 -0.785 -13.434 1.00 90.06 189 GLY A N 1
ATOM 1551 C CA . GLY A 1 189 ? 2.225 -1.661 -13.437 1.00 90.06 189 GLY A CA 1
ATOM 1552 C C . GLY A 1 189 ? 1.243 -1.338 -14.567 1.00 90.06 189 GLY A C 1
ATOM 1553 O O . GLY A 1 189 ? 0.776 -2.250 -15.248 1.00 90.06 189 GLY A O 1
ATOM 1554 N N . LEU A 1 190 ? 0.970 -0.050 -14.806 1.00 88.50 190 LEU A N 1
ATOM 1555 C CA . LEU A 1 190 ? 0.114 0.399 -15.911 1.00 88.50 190 LEU A CA 1
ATOM 1556 C C . LEU A 1 190 ? 0.707 0.056 -17.273 1.00 88.50 190 LEU A C 1
ATOM 1558 O O . LEU A 1 190 ? 0.035 -0.542 -18.108 1.00 88.50 190 LEU A O 1
ATOM 1562 N N . VAL A 1 191 ? 1.982 0.382 -17.468 1.00 91.19 191 VAL A N 1
ATOM 1563 C CA . VAL A 1 191 ? 2.691 0.108 -18.716 1.00 91.19 191 VAL A CA 1
ATOM 1564 C C . VAL A 1 191 ? 2.796 -1.391 -18.957 1.00 91.19 191 VAL A C 1
ATOM 1566 O O . VAL A 1 191 ? 2.573 -1.833 -20.076 1.00 91.19 191 VAL A O 1
ATOM 1569 N N . ARG A 1 192 ? 3.047 -2.207 -17.923 1.00 92.00 192 ARG A N 1
ATOM 1570 C CA . ARG A 1 192 ? 3.014 -3.671 -18.057 1.00 92.00 192 ARG A CA 1
ATOM 1571 C C . ARG A 1 192 ? 1.672 -4.157 -18.602 1.00 92.00 192 ARG A C 1
ATOM 1573 O O . ARG A 1 192 ? 1.686 -4.956 -19.523 1.00 92.00 192 ARG A O 1
ATOM 1580 N N . GLY A 1 193 ? 0.552 -3.648 -18.086 1.00 89.12 193 GLY A N 1
ATOM 1581 C CA . GLY A 1 193 ? -0.778 -4.023 -18.576 1.00 89.12 193 GLY A CA 1
ATOM 1582 C C . GLY A 1 193 ? -0.997 -3.706 -20.060 1.00 89.12 193 GLY A C 1
ATOM 1583 O O . GLY A 1 193 ? -1.586 -4.519 -20.762 1.00 89.12 193 GLY A O 1
ATOM 1584 N N . ILE A 1 194 ? -0.479 -2.568 -20.542 1.00 88.88 194 ILE A N 1
ATOM 1585 C CA . ILE A 1 194 ? -0.519 -2.198 -21.970 1.00 88.88 194 ILE A CA 1
ATOM 1586 C C . ILE A 1 194 ? 0.358 -3.151 -22.790 1.00 88.88 194 ILE A C 1
ATOM 1588 O O . ILE A 1 194 ? -0.078 -3.704 -23.789 1.00 88.88 194 ILE A O 1
ATOM 1592 N N . LEU A 1 195 ? 1.592 -3.394 -22.345 1.00 91.00 195 LEU A N 1
ATOM 1593 C CA . LEU A 1 195 ? 2.522 -4.273 -23.057 1.00 91.00 195 LEU A CA 1
ATOM 1594 C C . LEU A 1 195 ? 2.016 -5.720 -23.132 1.00 91.00 195 LEU A C 1
ATOM 1596 O O . LEU A 1 195 ? 2.210 -6.382 -24.147 1.00 91.00 195 LEU A O 1
ATOM 1600 N N . ASP A 1 196 ? 1.358 -6.199 -22.076 1.00 91.12 196 ASP A N 1
ATOM 1601 C CA . ASP A 1 196 ? 0.788 -7.545 -22.012 1.00 91.12 196 ASP A CA 1
ATOM 1602 C C . ASP A 1 196 ? -0.431 -7.707 -22.945 1.00 91.12 196 ASP A C 1
ATOM 1604 O O . ASP A 1 196 ? -0.743 -8.836 -23.326 1.00 91.12 196 ASP A O 1
ATOM 1608 N N . SER A 1 197 ? -1.102 -6.616 -23.357 1.00 90.25 197 SER A N 1
ATOM 1609 C CA . SER A 1 197 ? -2.145 -6.680 -24.397 1.00 90.25 197 SER A CA 1
ATOM 1610 C C . SER A 1 197 ? -1.564 -6.879 -25.800 1.00 90.25 197 SER A C 1
ATOM 1612 O O . SER A 1 197 ? -2.276 -7.316 -26.700 1.00 90.25 197 SER A O 1
ATOM 1614 N N . GLY A 1 198 ? -0.266 -6.605 -25.980 1.00 86.50 198 GLY A N 1
ATOM 1615 C CA . GLY A 1 198 ? 0.435 -6.680 -27.262 1.00 86.50 198 GLY A CA 1
ATOM 1616 C C . GLY A 1 198 ? 0.190 -5.481 -28.180 1.00 86.50 198 GLY A C 1
ATOM 1617 O O . GLY A 1 198 ? 0.799 -5.401 -29.248 1.00 86.50 198 GLY A O 1
ATOM 1618 N N . ASP A 1 199 ? -0.649 -4.531 -27.769 1.00 83.50 199 ASP A N 1
ATOM 1619 C CA . ASP A 1 199 ? -0.962 -3.355 -28.568 1.00 83.50 199 ASP A CA 1
ATOM 1620 C C . ASP A 1 199 ? 0.109 -2.280 -28.388 1.00 83.50 199 ASP A C 1
ATOM 1622 O O . ASP A 1 199 ? 0.478 -1.915 -27.272 1.00 83.50 199 ASP A O 1
ATOM 1626 N N . ASP A 1 200 ? 0.583 -1.728 -29.507 1.00 88.94 200 ASP A N 1
ATOM 1627 C CA . ASP A 1 200 ? 1.376 -0.496 -29.519 1.00 88.94 200 ASP A CA 1
ATOM 1628 C C . ASP A 1 200 ? 2.651 -0.551 -28.638 1.00 88.94 200 ASP A C 1
ATOM 1630 O O . ASP A 1 200 ? 3.071 0.444 -28.041 1.00 88.94 200 ASP A O 1
ATOM 1634 N N . VAL A 1 201 ? 3.275 -1.735 -28.547 1.00 91.19 201 VAL A N 1
ATOM 1635 C CA . VAL A 1 201 ? 4.424 -2.029 -27.667 1.00 91.19 201 VAL A CA 1
ATOM 1636 C C . VAL A 1 201 ? 5.580 -1.055 -27.887 1.00 91.19 201 VAL A C 1
ATOM 1638 O O . VAL A 1 201 ? 6.050 -0.423 -26.940 1.00 91.19 201 VAL A O 1
ATOM 1641 N N . THR A 1 202 ? 6.026 -0.904 -29.137 1.00 93.19 202 THR A N 1
ATOM 1642 C CA . THR A 1 202 ? 7.170 -0.049 -29.475 1.00 93.19 202 THR A CA 1
ATOM 1643 C C . THR A 1 202 ? 6.904 1.405 -29.118 1.00 93.19 202 THR A C 1
ATOM 1645 O O . THR A 1 202 ? 7.718 2.022 -28.436 1.00 93.19 202 THR A O 1
ATOM 1648 N N . SER A 1 203 ? 5.764 1.962 -29.531 1.00 94.06 203 SER A N 1
ATOM 1649 C CA . SER A 1 203 ? 5.498 3.376 -29.268 1.00 94.06 203 SER A CA 1
ATOM 1650 C C . SER A 1 203 ? 5.210 3.635 -27.784 1.00 94.06 203 SER A C 1
ATOM 1652 O O . SER A 1 203 ? 5.584 4.685 -27.268 1.00 94.06 203 SER A O 1
ATOM 1654 N N . THR A 1 204 ? 4.644 2.660 -27.062 1.00 93.94 204 THR A N 1
ATOM 1655 C CA . THR A 1 204 ? 4.517 2.720 -25.602 1.00 93.94 204 THR A CA 1
ATOM 1656 C C . THR A 1 204 ? 5.887 2.835 -24.951 1.00 93.94 204 THR A C 1
ATOM 1658 O O . THR A 1 204 ? 6.106 3.766 -24.190 1.00 93.94 204 THR A O 1
ATOM 1661 N N . ILE A 1 205 ? 6.835 1.956 -25.283 1.00 94.31 205 ILE A N 1
ATOM 1662 C CA . ILE A 1 205 ? 8.191 2.018 -24.719 1.00 94.31 205 ILE A CA 1
ATOM 1663 C C . ILE A 1 205 ? 8.880 3.352 -25.058 1.00 94.31 205 ILE A C 1
ATOM 1665 O O . ILE A 1 205 ? 9.525 3.931 -24.186 1.00 94.31 205 ILE A O 1
ATOM 1669 N N . LEU A 1 206 ? 8.723 3.861 -26.285 1.00 94.88 206 LEU A N 1
ATOM 1670 C CA . LEU A 1 206 ? 9.293 5.152 -26.692 1.00 94.88 206 LEU A CA 1
ATOM 1671 C C . LEU A 1 206 ? 8.739 6.321 -25.866 1.00 94.88 206 LEU A C 1
ATOM 1673 O O . LEU A 1 206 ? 9.523 7.086 -25.307 1.00 94.88 206 LEU A O 1
ATOM 1677 N N . ARG A 1 207 ? 7.412 6.401 -25.694 1.00 94.62 207 ARG A N 1
ATOM 1678 C CA . ARG A 1 207 ? 6.777 7.399 -24.811 1.00 94.62 207 ARG A CA 1
ATOM 1679 C C . ARG A 1 207 ? 7.315 7.318 -23.383 1.00 94.62 207 ARG A C 1
ATOM 1681 O O . ARG A 1 207 ? 7.551 8.333 -22.741 1.00 94.62 207 ARG A O 1
ATOM 1688 N N . GLU A 1 208 ? 7.538 6.111 -22.873 1.00 94.56 208 GLU A N 1
ATOM 1689 C CA . GLU A 1 208 ? 8.067 5.927 -21.521 1.00 94.56 208 GLU A CA 1
ATOM 1690 C C . GLU A 1 208 ? 9.533 6.367 -21.376 1.00 94.56 208 GLU A C 1
ATOM 1692 O O . GLU A 1 208 ? 9.923 6.835 -20.305 1.00 94.56 208 GLU A O 1
ATOM 1697 N N . PHE A 1 209 ? 10.347 6.274 -22.433 1.00 94.00 209 PHE A N 1
ATOM 1698 C CA . PHE A 1 209 ? 11.685 6.873 -22.436 1.00 94.00 209 PHE A CA 1
ATOM 1699 C C . PHE A 1 209 ? 11.631 8.405 -22.432 1.00 94.00 209 PHE A C 1
ATOM 1701 O O . PHE A 1 209 ? 12.390 9.030 -21.690 1.00 94.00 209 PHE A O 1
ATOM 1708 N N . GLU A 1 210 ? 10.719 9.014 -23.196 1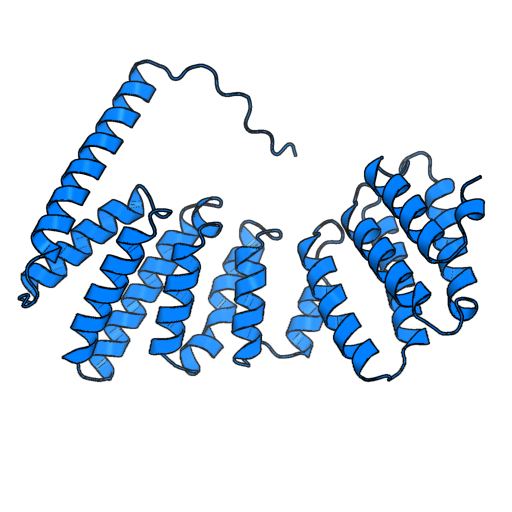.00 92.44 210 GLU A N 1
ATOM 1709 C CA . GLU A 1 210 ? 10.490 10.468 -23.170 1.00 92.44 210 GLU A CA 1
ATOM 1710 C C . GLU A 1 210 ? 10.131 10.960 -21.765 1.00 92.44 210 GLU A C 1
ATOM 1712 O O . GLU A 1 210 ? 10.638 11.979 -21.303 1.00 92.44 210 GLU A O 1
ATOM 1717 N N . GLU A 1 211 ? 9.333 10.189 -21.038 1.00 91.69 211 GLU A N 1
ATOM 1718 C CA . GLU A 1 211 ? 8.904 10.511 -19.675 1.00 91.69 211 GLU A CA 1
ATOM 1719 C C . GLU A 1 211 ? 10.050 10.450 -18.666 1.00 91.69 211 GLU A C 1
ATOM 1721 O O . GLU A 1 211 ? 10.159 11.314 -17.796 1.00 91.69 211 GLU A O 1
ATOM 1726 N N . VAL A 1 212 ? 10.964 9.485 -18.812 1.00 90.69 212 VAL A N 1
ATOM 1727 C CA . VAL A 1 212 ? 12.213 9.461 -18.033 1.00 90.69 212 VAL A CA 1
ATOM 1728 C C . VAL A 1 212 ? 13.049 10.712 -18.313 1.00 90.69 212 VAL A C 1
ATOM 1730 O O . VAL A 1 212 ? 13.567 11.317 -17.373 1.00 90.69 212 VAL A O 1
ATOM 1733 N N . MET A 1 213 ? 13.165 11.126 -19.580 1.00 88.06 213 MET A N 1
ATOM 1734 C CA . MET A 1 213 ? 13.916 12.330 -19.958 1.00 88.06 213 MET A CA 1
ATOM 1735 C C . MET A 1 213 ? 13.282 13.601 -19.386 1.00 88.06 213 MET A C 1
ATOM 1737 O O . MET A 1 213 ? 13.984 14.428 -18.801 1.00 88.06 213 MET A O 1
ATOM 1741 N N . MET A 1 214 ? 11.959 13.743 -19.493 1.00 88.75 214 MET A N 1
ATOM 1742 C CA . MET A 1 214 ? 11.223 14.878 -18.931 1.00 88.75 214 MET A CA 1
ATOM 1743 C C . MET A 1 214 ? 11.347 14.933 -17.406 1.00 88.75 214 MET A C 1
ATOM 1745 O O . MET A 1 214 ? 11.604 16.001 -16.852 1.00 88.75 214 MET A O 1
ATOM 1749 N N . ALA A 1 215 ? 11.225 13.793 -16.724 1.00 88.06 215 ALA A N 1
ATOM 1750 C CA . ALA A 1 215 ? 11.393 13.704 -15.277 1.00 88.06 215 ALA A CA 1
ATOM 1751 C C . ALA A 1 215 ? 12.806 14.103 -14.829 1.00 88.06 215 ALA A C 1
ATOM 1753 O O . ALA A 1 215 ? 12.952 14.844 -13.856 1.00 88.06 215 ALA A O 1
ATOM 1754 N N . ASN A 1 216 ? 13.835 13.667 -15.563 1.00 85.25 216 ASN A N 1
ATOM 1755 C CA . ASN A 1 216 ? 15.216 14.074 -15.318 1.00 85.25 216 ASN A CA 1
ATOM 1756 C C . ASN A 1 216 ? 15.413 15.582 -15.503 1.00 85.25 216 ASN A C 1
ATOM 1758 O O . ASN A 1 216 ? 16.058 16.215 -14.677 1.00 85.25 216 ASN A O 1
ATOM 1762 N N . ALA A 1 217 ? 14.825 16.173 -16.546 1.00 84.25 217 ALA A N 1
ATOM 1763 C CA . ALA A 1 217 ? 14.907 17.614 -16.777 1.00 84.25 217 ALA A CA 1
ATOM 1764 C C . ALA A 1 217 ? 14.202 18.436 -15.679 1.00 84.25 217 ALA A C 1
ATOM 1766 O O . ALA A 1 217 ? 14.655 19.527 -15.339 1.00 84.25 217 ALA A O 1
ATOM 1767 N N . GLN A 1 218 ? 13.100 17.924 -15.120 1.00 84.62 218 GLN A N 1
ATOM 1768 C CA . GLN A 1 218 ? 12.340 18.589 -14.054 1.00 84.62 218 GLN A CA 1
ATOM 1769 C C . GLN A 1 218 ? 12.997 18.460 -12.672 1.00 84.62 218 GLN A C 1
ATOM 1771 O O . GLN A 1 218 ? 12.984 19.417 -11.899 1.00 84.62 218 GLN A O 1
ATOM 1776 N N . ASP A 1 219 ? 13.551 17.289 -12.350 1.00 83.19 219 ASP A N 1
ATOM 1777 C CA . ASP A 1 219 ? 14.228 17.017 -11.079 1.00 83.19 219 ASP A CA 1
ATOM 1778 C C . ASP A 1 219 ? 15.519 16.212 -11.299 1.00 83.19 219 ASP A C 1
ATOM 1780 O O . ASP A 1 219 ? 15.544 15.000 -11.059 1.00 83.19 219 ASP A O 1
ATOM 1784 N N . PRO A 1 220 ? 16.623 16.860 -11.705 1.00 81.56 220 PRO A N 1
ATOM 1785 C CA . PRO A 1 220 ? 17.868 16.151 -12.005 1.00 81.56 220 PRO A CA 1
ATOM 1786 C C . PRO A 1 220 ? 18.544 15.491 -10.793 1.00 81.56 220 PRO A C 1
ATOM 1788 O O . PRO A 1 220 ? 19.401 14.620 -10.935 1.00 81.56 220 PRO A O 1
ATOM 1791 N N . ALA A 1 221 ? 18.184 15.909 -9.575 1.00 80.19 221 ALA A N 1
ATOM 1792 C CA . ALA A 1 221 ? 18.673 15.288 -8.344 1.00 80.19 221 ALA A CA 1
ATOM 1793 C C . ALA A 1 221 ? 17.910 13.994 -8.000 1.00 80.19 221 ALA A C 1
ATOM 1795 O O . ALA A 1 221 ? 18.337 13.230 -7.124 1.00 80.19 221 ALA A O 1
ATOM 1796 N N . GLY A 1 222 ? 16.777 13.753 -8.662 1.00 81.69 222 GLY A N 1
ATOM 1797 C CA . GLY A 1 222 ? 15.940 12.582 -8.477 1.00 81.69 222 GLY A CA 1
ATOM 1798 C C . GLY A 1 222 ? 16.609 11.286 -8.940 1.00 81.69 222 GLY A C 1
ATOM 1799 O O . GLY A 1 222 ? 17.442 11.243 -9.840 1.00 81.69 222 GLY A O 1
ATOM 1800 N N . THR A 1 223 ? 16.240 10.175 -8.302 1.00 84.75 223 THR A N 1
ATOM 1801 C CA . THR A 1 223 ? 16.748 8.838 -8.666 1.00 84.75 223 THR A CA 1
ATOM 1802 C C . THR A 1 223 ? 15.653 7.841 -9.009 1.00 84.75 223 THR A C 1
ATOM 1804 O O . THR A 1 223 ? 15.933 6.746 -9.495 1.00 84.75 223 THR A O 1
ATOM 1807 N N . SER A 1 224 ? 14.393 8.201 -8.783 1.00 89.06 224 SER A N 1
ATOM 1808 C CA . SER A 1 224 ? 13.255 7.299 -8.947 1.00 89.06 224 SER A CA 1
ATOM 1809 C C . SER A 1 224 ? 13.034 6.897 -10.409 1.00 89.06 224 SER A C 1
ATOM 1811 O O . SER A 1 224 ? 12.923 5.706 -10.703 1.00 89.06 224 SER A O 1
ATOM 1813 N N . TYR A 1 225 ? 13.082 7.857 -11.335 1.00 89.50 225 TYR A N 1
ATOM 1814 C CA . TYR A 1 225 ? 12.960 7.605 -12.775 1.00 89.50 225 TYR A CA 1
ATOM 1815 C C . TYR A 1 225 ? 14.151 6.822 -13.353 1.00 89.50 225 TYR A C 1
ATOM 1817 O O . TYR A 1 225 ? 13.979 6.065 -14.302 1.00 89.50 225 TYR A O 1
ATOM 1825 N N . TRP A 1 226 ? 15.338 6.882 -12.739 1.00 89.69 226 TRP A N 1
ATOM 1826 C CA . TRP A 1 226 ? 16.472 6.035 -13.134 1.00 89.69 226 TRP A CA 1
ATOM 1827 C C . TRP A 1 226 ? 16.256 4.552 -12.797 1.00 89.69 226 TRP A C 1
ATOM 1829 O O . TRP A 1 226 ? 16.656 3.668 -13.555 1.00 89.69 226 TRP A O 1
ATOM 1839 N N . HIS A 1 227 ? 15.574 4.248 -11.690 1.00 90.50 227 HIS A N 1
ATOM 1840 C CA . HIS A 1 227 ? 15.170 2.870 -11.392 1.00 90.50 227 HIS A CA 1
ATOM 1841 C C . HIS A 1 227 ? 14.097 2.382 -12.373 1.00 90.50 227 HIS A C 1
ATOM 1843 O O . HIS A 1 227 ? 14.116 1.220 -12.786 1.00 90.50 227 HIS A O 1
ATOM 1849 N N . TYR A 1 228 ? 13.189 3.274 -12.773 1.00 93.12 228 TYR A N 1
ATOM 1850 C CA . TYR A 1 228 ? 12.206 3.001 -13.816 1.00 93.12 228 TYR A CA 1
ATOM 1851 C C . TYR A 1 228 ? 12.865 2.749 -15.179 1.00 93.12 228 TYR A C 1
ATOM 1853 O O . TYR A 1 228 ? 12.526 1.776 -15.845 1.00 93.12 228 TYR A O 1
ATOM 1861 N N . PHE A 1 229 ? 13.883 3.532 -15.541 1.00 92.75 229 PHE A N 1
ATOM 1862 C CA . PHE A 1 229 ? 14.705 3.313 -16.732 1.00 92.75 229 PHE A CA 1
ATOM 1863 C C . PHE A 1 229 ? 15.326 1.910 -16.759 1.00 92.75 229 PHE A C 1
ATOM 1865 O O . PHE A 1 229 ? 15.204 1.205 -17.755 1.00 92.75 229 PHE A O 1
ATOM 1872 N N . VAL A 1 230 ? 15.914 1.441 -15.649 1.00 92.31 230 VAL A N 1
ATOM 1873 C CA . VAL A 1 230 ? 16.443 0.062 -15.562 1.00 92.31 230 VAL A CA 1
ATOM 1874 C C . VAL A 1 230 ? 15.354 -0.971 -15.850 1.00 92.31 230 VAL A C 1
ATOM 1876 O O . VAL A 1 230 ? 15.596 -1.966 -16.538 1.00 92.31 230 VAL A O 1
ATOM 1879 N N . TRP A 1 231 ? 14.150 -0.750 -15.322 1.00 95.12 231 TRP A N 1
ATOM 1880 C CA . TRP A 1 231 ? 13.010 -1.613 -15.600 1.00 95.12 231 TRP A CA 1
ATOM 1881 C C . TRP A 1 231 ? 12.594 -1.555 -17.078 1.00 95.12 231 TRP A C 1
ATOM 1883 O O . TRP A 1 231 ? 12.417 -2.621 -17.669 1.00 95.12 231 TRP A O 1
ATOM 1893 N N . LEU A 1 232 ? 12.525 -0.375 -17.704 1.00 94.50 232 LEU A N 1
ATOM 1894 C CA . LEU A 1 232 ? 12.259 -0.225 -19.141 1.00 94.50 232 LEU A CA 1
ATOM 1895 C C . LEU A 1 232 ? 13.305 -0.951 -19.992 1.00 94.50 232 LEU A C 1
ATOM 1897 O O . LEU A 1 232 ? 12.944 -1.725 -20.874 1.00 94.50 232 LEU A O 1
ATOM 1901 N N . CYS A 1 233 ? 14.594 -0.815 -19.679 1.00 92.56 233 CYS A N 1
ATOM 1902 C CA . CYS A 1 233 ? 15.655 -1.564 -20.353 1.00 92.56 233 CYS A CA 1
ATOM 1903 C C . CYS A 1 233 ? 15.460 -3.082 -20.226 1.00 92.56 233 CYS A C 1
ATOM 1905 O O . CYS A 1 233 ? 15.692 -3.814 -21.183 1.00 92.56 233 CYS A O 1
ATOM 1907 N N . SER A 1 234 ? 14.976 -3.574 -19.078 1.00 93.06 234 SER A N 1
ATOM 1908 C CA . SER A 1 234 ? 14.642 -4.998 -18.916 1.00 93.06 234 SER A CA 1
ATOM 1909 C C . SER A 1 234 ? 13.448 -5.450 -19.766 1.00 93.06 234 SER A C 1
ATOM 1911 O O . SER A 1 234 ? 13.338 -6.633 -20.083 1.00 93.06 234 SER A O 1
ATOM 1913 N N . VAL A 1 235 ? 12.545 -4.528 -20.118 1.00 93.19 235 VAL A N 1
ATOM 1914 C CA . VAL A 1 235 ? 11.435 -4.769 -21.050 1.00 93.19 235 VAL A CA 1
ATOM 1915 C C . VAL A 1 235 ? 11.950 -4.788 -22.486 1.00 93.19 235 VAL A C 1
ATOM 1917 O O . VAL A 1 235 ? 11.616 -5.713 -23.224 1.00 93.19 235 VAL A O 1
ATOM 1920 N N . VAL A 1 236 ? 12.797 -3.822 -22.855 1.00 92.81 236 VAL A N 1
ATOM 1921 C CA . VAL A 1 236 ? 13.457 -3.751 -24.169 1.00 92.81 236 VAL A CA 1
ATOM 1922 C C . VAL A 1 236 ? 14.288 -5.003 -24.436 1.00 92.81 236 VAL A C 1
ATOM 1924 O O . VAL A 1 236 ? 14.173 -5.594 -25.500 1.00 92.81 236 VAL A O 1
ATOM 1927 N N . ALA A 1 237 ? 15.054 -5.469 -23.449 1.00 90.00 237 ALA A N 1
ATOM 1928 C CA . ALA A 1 237 ? 15.884 -6.670 -23.561 1.00 90.00 237 ALA A CA 1
ATOM 1929 C C . ALA A 1 237 ? 15.092 -7.966 -23.829 1.00 90.00 237 ALA A C 1
ATOM 1931 O O . ALA A 1 237 ? 15.683 -8.986 -24.172 1.00 90.00 237 ALA A O 1
ATOM 1932 N N . LYS A 1 238 ? 13.767 -7.949 -23.635 1.00 90.06 238 LYS A N 1
ATOM 1933 C CA . LYS A 1 238 ? 12.869 -9.072 -23.945 1.00 90.06 238 LYS A CA 1
ATOM 1934 C C . LYS A 1 238 ? 12.199 -8.950 -25.315 1.00 90.06 238 LYS A C 1
ATOM 1936 O O . LYS A 1 238 ? 11.506 -9.884 -25.706 1.00 90.06 238 LYS A O 1
ATOM 1941 N N . GLN A 1 239 ? 12.351 -7.818 -26.000 1.00 88.69 239 GLN A N 1
ATOM 1942 C CA . GLN A 1 239 ? 11.855 -7.645 -27.362 1.00 88.69 239 GLN A CA 1
ATOM 1943 C C . GLN A 1 239 ? 12.771 -8.376 -28.348 1.00 88.69 239 GLN A C 1
ATOM 1945 O O . GLN A 1 239 ? 13.941 -8.617 -28.056 1.00 88.69 239 GLN A O 1
ATOM 1950 N N . GLU A 1 240 ? 12.249 -8.706 -29.530 1.00 86.00 240 GLU A N 1
ATOM 1951 C CA . GLU A 1 240 ? 13.034 -9.366 -30.585 1.00 86.00 240 GLU A CA 1
ATOM 1952 C C . GLU A 1 240 ? 14.210 -8.506 -31.067 1.00 86.00 240 GLU A C 1
ATOM 1954 O O . GLU A 1 240 ? 15.257 -9.029 -31.445 1.00 86.00 240 GLU A O 1
ATOM 1959 N N . THR A 1 241 ? 14.044 -7.182 -31.030 1.00 86.69 241 THR A N 1
ATOM 1960 C CA . THR A 1 241 ? 15.069 -6.202 -31.388 1.00 86.69 241 THR A CA 1
ATOM 1961 C C . THR A 1 241 ? 15.029 -4.998 -30.450 1.00 86.69 241 THR A C 1
ATOM 1963 O O . THR A 1 241 ? 13.969 -4.598 -29.963 1.00 86.69 241 THR A O 1
ATOM 1966 N N . ASN A 1 242 ? 16.200 -4.405 -30.213 1.00 86.56 242 ASN A N 1
ATOM 1967 C CA . ASN A 1 242 ? 16.370 -3.145 -29.491 1.00 86.56 242 ASN A CA 1
ATOM 1968 C C . ASN A 1 242 ? 16.561 -1.934 -30.426 1.00 86.56 242 ASN A C 1
ATOM 1970 O O . ASN A 1 242 ? 16.603 -0.805 -29.940 1.00 86.56 242 ASN A O 1
ATOM 1974 N N . GLU A 1 243 ? 16.661 -2.154 -31.741 1.00 89.62 243 GLU A N 1
ATOM 1975 C CA . GLU A 1 243 ? 16.930 -1.121 -32.750 1.00 89.62 243 GLU A CA 1
ATOM 1976 C C . GLU A 1 243 ? 15.975 0.083 -32.669 1.00 89.62 243 GLU A C 1
ATOM 1978 O O . GLU A 1 243 ? 16.477 1.208 -32.644 1.00 89.62 243 GLU A O 1
ATOM 1983 N N . PRO A 1 244 ? 14.645 -0.091 -32.504 1.00 91.69 244 PRO A N 1
ATOM 1984 C CA . PRO A 1 244 ? 13.722 1.044 -32.437 1.00 91.69 244 PRO A CA 1
ATOM 1985 C C . PRO A 1 244 ? 13.962 1.978 -31.247 1.00 91.69 244 PRO A C 1
ATOM 1987 O O . PRO A 1 244 ? 13.482 3.102 -31.257 1.00 91.69 244 PRO A O 1
ATOM 1990 N N . PHE A 1 245 ? 14.665 1.512 -30.211 1.00 91.88 245 PHE A N 1
ATOM 1991 C CA . PHE A 1 245 ? 14.867 2.243 -28.959 1.00 91.88 245 PHE A CA 1
ATOM 1992 C C . PHE A 1 245 ? 16.271 2.842 -28.836 1.00 91.88 245 PHE A C 1
ATOM 1994 O O . PHE A 1 245 ? 16.555 3.524 -27.852 1.00 91.88 245 PHE A O 1
ATOM 2001 N N . ALA A 1 246 ? 17.160 2.565 -29.797 1.00 88.12 246 ALA A N 1
ATOM 2002 C CA . ALA A 1 246 ? 18.567 2.947 -29.726 1.00 88.12 246 ALA A CA 1
ATOM 2003 C C . ALA A 1 246 ? 18.743 4.466 -29.583 1.00 88.12 246 ALA A C 1
ATOM 2005 O O . ALA A 1 246 ? 19.430 4.907 -28.667 1.00 88.12 246 ALA A O 1
ATOM 2006 N N . GLU A 1 247 ? 18.044 5.251 -30.406 1.00 90.69 247 GLU A N 1
ATOM 2007 C CA . GLU A 1 247 ? 18.111 6.718 -30.384 1.00 90.69 247 GLU A CA 1
ATOM 2008 C C . GLU A 1 247 ? 17.666 7.301 -29.032 1.00 90.69 247 GLU A C 1
ATOM 2010 O O . GLU A 1 247 ? 18.333 8.174 -28.473 1.00 90.69 247 GLU A O 1
ATOM 2015 N N . SER A 1 248 ? 16.575 6.787 -28.451 1.00 90.69 248 SER A N 1
ATOM 2016 C CA . SER A 1 248 ? 16.110 7.226 -27.129 1.00 90.69 248 SER A CA 1
ATOM 2017 C C . SER A 1 248 ? 17.119 6.888 -26.031 1.00 90.69 248 SER A C 1
ATOM 2019 O O . SER A 1 248 ? 17.369 7.707 -25.149 1.00 90.69 248 SER A O 1
ATOM 2021 N N . ILE A 1 249 ? 17.727 5.698 -26.086 1.00 86.88 249 ILE A N 1
ATOM 2022 C CA . ILE A 1 249 ? 18.749 5.271 -25.123 1.00 86.88 249 ILE A CA 1
ATOM 2023 C C . ILE A 1 249 ? 19.997 6.156 -25.237 1.00 86.88 249 ILE A C 1
ATOM 2025 O O . ILE A 1 249 ? 20.501 6.623 -24.218 1.00 86.88 249 ILE A O 1
ATOM 2029 N N . GLU A 1 250 ? 20.467 6.426 -26.454 1.00 87.00 250 GLU A N 1
ATOM 2030 C CA . GLU A 1 250 ? 21.610 7.309 -26.713 1.00 87.00 250 GLU A CA 1
ATOM 2031 C C . GLU A 1 250 ? 21.339 8.742 -26.239 1.00 87.00 250 GLU A C 1
ATOM 2033 O O . GLU A 1 250 ? 22.184 9.342 -25.574 1.00 87.00 250 GLU A O 1
ATOM 2038 N N . THR A 1 251 ? 20.131 9.259 -26.477 1.00 87.56 251 THR A N 1
ATOM 2039 C CA . THR A 1 251 ? 19.714 10.588 -26.001 1.00 87.56 251 THR A CA 1
ATOM 2040 C C . THR A 1 251 ? 19.726 10.666 -24.473 1.00 87.56 251 THR A C 1
ATOM 2042 O O . THR A 1 251 ? 20.257 11.621 -23.908 1.00 87.56 251 THR A O 1
ATOM 2045 N N . ILE A 1 252 ? 19.200 9.647 -23.783 1.00 84.81 252 ILE A N 1
ATOM 2046 C CA . ILE A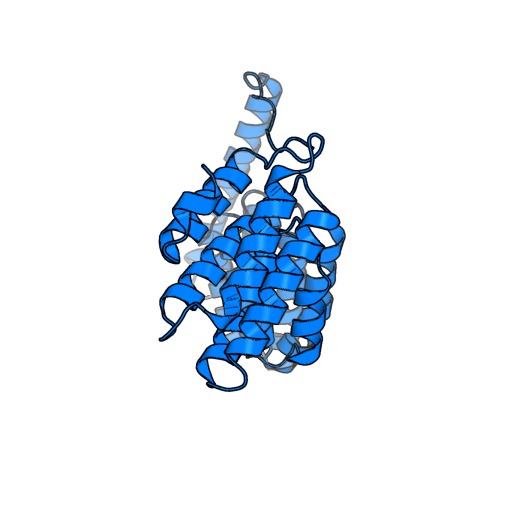 1 252 ? 19.226 9.572 -22.314 1.00 84.81 252 ILE A CA 1
ATOM 2047 C C . ILE A 1 252 ? 20.665 9.575 -21.787 1.00 84.81 252 ILE A C 1
ATOM 2049 O O . ILE A 1 252 ? 20.951 10.238 -20.789 1.00 84.81 252 ILE A O 1
ATOM 2053 N N . VAL A 1 253 ? 21.573 8.853 -22.448 1.00 81.44 253 VAL A N 1
ATOM 2054 C CA . VAL A 1 253 ? 22.992 8.820 -22.071 1.00 81.44 253 VAL A CA 1
ATOM 2055 C C . VAL A 1 253 ? 23.646 10.186 -22.254 1.00 81.44 253 VAL A C 1
ATOM 2057 O O . VAL A 1 253 ? 24.321 10.651 -21.336 1.00 81.44 253 VAL A O 1
ATOM 2060 N N . ALA A 1 254 ? 23.413 10.849 -23.389 1.00 81.94 254 ALA A N 1
ATOM 2061 C CA . ALA A 1 254 ? 23.956 12.177 -23.667 1.00 81.94 254 ALA A CA 1
ATOM 2062 C C . ALA A 1 254 ? 23.482 13.211 -22.632 1.00 81.94 254 ALA A C 1
ATOM 2064 O O . ALA A 1 254 ? 24.298 13.909 -22.029 1.00 81.94 254 ALA A O 1
ATOM 2065 N N . LEU A 1 255 ? 22.177 13.234 -22.334 1.00 75.50 255 LEU A N 1
ATOM 2066 C CA . LEU A 1 255 ? 21.597 14.103 -21.302 1.00 75.50 255 LEU A CA 1
ATOM 2067 C C . LEU A 1 255 ? 22.217 13.872 -19.920 1.00 75.50 255 LEU A C 1
ATOM 2069 O O . LEU A 1 255 ? 22.356 14.806 -19.135 1.00 75.50 255 LEU A O 1
ATOM 2073 N N . ALA A 1 256 ? 22.592 12.633 -19.616 1.00 70.94 256 ALA A N 1
ATOM 2074 C CA . ALA A 1 256 ? 23.195 12.277 -18.343 1.00 70.94 256 ALA A CA 1
ATOM 2075 C C . ALA A 1 256 ? 24.706 12.588 -18.255 1.00 70.94 256 ALA A C 1
ATOM 2077 O O . ALA A 1 256 ? 25.278 12.544 -17.160 1.00 70.94 256 ALA A O 1
ATOM 2078 N N . ALA A 1 257 ? 25.359 12.869 -19.388 1.00 69.12 257 ALA A N 1
ATOM 2079 C CA . ALA A 1 257 ? 26.786 13.171 -19.486 1.00 69.12 257 ALA A CA 1
ATOM 2080 C C . ALA A 1 257 ? 27.094 14.681 -19.522 1.00 69.12 257 ALA A C 1
ATOM 2082 O O . ALA A 1 257 ? 28.125 15.090 -18.986 1.00 69.12 257 ALA A O 1
ATOM 2083 N N . ASP A 1 258 ? 26.216 15.494 -20.118 1.00 61.66 258 ASP A N 1
ATOM 2084 C CA . ASP A 1 258 ? 26.518 16.886 -20.493 1.00 61.66 258 ASP A CA 1
ATOM 2085 C C . ASP A 1 258 ? 26.316 17.945 -19.397 1.00 61.66 258 ASP A C 1
ATOM 2087 O O . ASP A 1 258 ? 26.766 19.081 -19.565 1.00 61.66 258 ASP A O 1
ATOM 2091 N N . ASP A 1 259 ? 25.681 17.627 -18.267 1.00 56.09 259 ASP A N 1
ATOM 2092 C CA . ASP A 1 259 ? 25.329 18.651 -17.280 1.00 56.09 259 ASP A CA 1
ATOM 2093 C C . ASP A 1 259 ? 26.121 18.527 -15.950 1.00 56.09 259 ASP A C 1
ATOM 2095 O O . ASP A 1 259 ? 25.891 17.637 -15.123 1.00 56.09 259 ASP A O 1
ATOM 2099 N N . PRO A 1 260 ? 27.088 19.441 -15.704 1.00 46.41 260 PRO A N 1
ATOM 2100 C CA . PRO A 1 260 ? 27.945 19.425 -14.519 1.00 46.41 260 PRO A CA 1
ATOM 2101 C C . PRO A 1 260 ? 27.236 19.869 -13.226 1.00 46.41 260 PRO A C 1
ATOM 2103 O O . PRO A 1 260 ? 27.806 19.711 -12.144 1.00 46.41 260 PRO A O 1
ATOM 2106 N N . THR A 1 261 ? 26.006 20.394 -13.300 1.00 48.94 261 THR A N 1
ATOM 2107 C CA . THR A 1 261 ? 25.148 20.663 -12.129 1.00 48.94 261 THR A CA 1
ATOM 2108 C C . THR A 1 261 ? 24.223 19.495 -11.781 1.00 48.94 261 THR A C 1
ATOM 2110 O O . THR A 1 261 ? 23.692 19.440 -10.671 1.00 48.94 261 THR A O 1
ATOM 2113 N N . THR A 1 262 ? 24.105 18.524 -12.689 1.00 53.41 262 THR A N 1
ATOM 2114 C CA . THR A 1 262 ? 23.254 17.331 -12.589 1.00 53.41 262 THR A CA 1
ATOM 2115 C C . THR A 1 262 ? 24.061 16.050 -12.688 1.00 53.41 262 THR A C 1
ATOM 2117 O O . THR A 1 262 ? 23.534 15.020 -13.104 1.00 53.41 262 THR A O 1
ATOM 2120 N N . ALA A 1 263 ? 25.333 16.099 -12.260 1.00 53.41 263 ALA A N 1
ATOM 2121 C CA . ALA A 1 263 ? 26.173 14.923 -12.089 1.00 53.41 263 ALA A CA 1
ATOM 2122 C C . ALA A 1 263 ? 25.313 13.815 -11.487 1.00 53.41 263 ALA A C 1
ATOM 2124 O O . ALA A 1 263 ? 24.935 13.918 -10.314 1.00 53.41 263 ALA A O 1
ATOM 2125 N N . LEU A 1 264 ? 24.954 12.838 -12.338 1.00 59.34 264 LEU A N 1
ATOM 2126 C CA . LEU A 1 264 ? 24.030 11.759 -12.022 1.00 59.34 264 LEU A CA 1
ATOM 2127 C C . LEU A 1 264 ? 24.276 11.370 -10.571 1.00 59.34 264 LEU A C 1
ATOM 2129 O O . LEU A 1 264 ? 25.414 10.969 -10.268 1.00 59.34 264 LEU A O 1
ATOM 2133 N N . PRO A 1 265 ? 23.285 11.505 -9.665 1.00 61.09 265 PRO A N 1
ATOM 2134 C CA . PRO A 1 265 ? 23.458 11.043 -8.301 1.00 61.09 265 PRO A CA 1
ATOM 2135 C C . PRO A 1 265 ? 24.078 9.649 -8.365 1.00 61.09 265 PRO A C 1
ATOM 2137 O O . PRO A 1 265 ? 23.756 8.886 -9.276 1.00 61.09 265 PRO A O 1
ATOM 2140 N N . ARG A 1 266 ? 25.001 9.304 -7.460 1.00 61.03 266 ARG A N 1
ATOM 2141 C CA . ARG A 1 266 ? 25.775 8.046 -7.548 1.00 61.03 266 ARG A CA 1
ATOM 2142 C C . ARG A 1 266 ? 24.902 6.824 -7.888 1.00 61.03 266 ARG A C 1
ATOM 2144 O O . ARG A 1 266 ? 25.327 5.943 -8.632 1.00 61.03 266 ARG A O 1
ATOM 2151 N N . ASP A 1 267 ? 23.674 6.810 -7.377 1.00 71.12 267 ASP A N 1
ATOM 2152 C CA . ASP A 1 267 ? 22.667 5.787 -7.651 1.00 71.12 267 ASP A CA 1
ATOM 2153 C C . ASP A 1 267 ? 22.072 5.858 -9.073 1.00 71.12 267 ASP A C 1
ATOM 2155 O O . ASP A 1 267 ? 21.874 4.815 -9.691 1.00 71.12 267 ASP A O 1
ATOM 2159 N N . GLY A 1 268 ? 21.839 7.053 -9.624 1.00 76.38 268 GLY A N 1
ATOM 2160 C CA . GLY A 1 268 ? 21.414 7.275 -11.011 1.00 76.38 268 GLY A CA 1
ATOM 2161 C C . GLY A 1 268 ? 22.441 6.783 -12.032 1.00 76.38 268 GLY A C 1
ATOM 2162 O O . GLY A 1 268 ? 22.080 6.029 -12.933 1.00 76.38 268 GLY A O 1
ATOM 2163 N N . ARG A 1 269 ? 23.737 7.081 -11.841 1.00 76.88 269 ARG A N 1
ATOM 2164 C CA . ARG A 1 269 ? 24.808 6.571 -12.725 1.00 76.88 269 ARG A CA 1
ATOM 2165 C C . ARG A 1 269 ? 24.862 5.046 -12.728 1.00 76.88 269 ARG A C 1
ATOM 2167 O O . ARG A 1 269 ? 24.900 4.429 -13.786 1.00 76.88 269 ARG A O 1
ATOM 2174 N N . ARG A 1 270 ? 24.777 4.432 -11.547 1.00 80.75 270 ARG A N 1
ATOM 2175 C CA . ARG A 1 270 ? 24.727 2.971 -11.413 1.00 80.75 270 ARG A CA 1
ATOM 2176 C C . ARG A 1 270 ? 23.492 2.367 -12.092 1.00 80.75 270 ARG A C 1
ATOM 2178 O O . ARG A 1 270 ? 23.564 1.266 -12.636 1.00 80.75 270 ARG A O 1
ATOM 2185 N N . CYS A 1 271 ? 22.351 3.052 -12.035 1.00 83.12 271 CYS A N 1
ATOM 2186 C CA . CYS A 1 271 ? 21.148 2.634 -12.750 1.00 83.12 271 CYS A CA 1
ATOM 2187 C C . CYS A 1 271 ? 21.341 2.728 -14.267 1.00 83.12 271 CYS A C 1
ATOM 2189 O O . CYS A 1 271 ? 20.994 1.779 -14.963 1.00 83.12 271 CYS A O 1
ATOM 2191 N N . LEU A 1 272 ? 21.951 3.803 -14.770 1.00 82.50 272 LEU A N 1
ATOM 2192 C CA . LEU A 1 272 ? 22.257 3.963 -16.191 1.00 82.50 272 LEU A CA 1
ATOM 2193 C C . LEU A 1 272 ? 23.177 2.840 -16.695 1.00 82.50 272 LEU A C 1
ATOM 2195 O O . LEU A 1 272 ? 22.811 2.127 -17.626 1.00 82.50 272 LEU A O 1
ATOM 2199 N N . GLU A 1 273 ? 24.296 2.593 -16.006 1.00 84.69 273 GLU A N 1
ATOM 2200 C CA . GLU A 1 273 ? 25.221 1.481 -16.290 1.00 84.69 273 GLU A CA 1
ATOM 2201 C C . GLU A 1 273 ? 24.494 0.131 -16.339 1.00 84.69 273 GLU A C 1
ATOM 2203 O O . GLU A 1 273 ? 24.663 -0.661 -17.269 1.00 84.69 273 GLU A O 1
ATOM 2208 N N . ARG A 1 274 ? 23.639 -0.130 -15.343 1.00 85.31 274 ARG A N 1
ATOM 2209 C CA . ARG A 1 274 ? 22.866 -1.371 -15.271 1.00 85.31 274 ARG A CA 1
ATOM 2210 C C . ARG A 1 274 ? 21.866 -1.494 -16.419 1.00 85.31 274 ARG A C 1
ATOM 2212 O O . ARG A 1 274 ? 21.747 -2.578 -16.980 1.00 85.31 274 ARG A O 1
ATOM 2219 N N . GLY A 1 275 ? 21.129 -0.429 -16.732 1.00 84.62 275 GLY A N 1
ATOM 2220 C CA . GLY A 1 275 ? 20.140 -0.416 -17.809 1.00 84.62 275 GLY A CA 1
ATOM 2221 C C . GLY A 1 275 ? 20.791 -0.683 -19.163 1.00 84.62 275 GLY A C 1
ATOM 2222 O O . GLY A 1 275 ? 20.369 -1.591 -19.874 1.00 84.62 275 GLY A O 1
ATOM 2223 N N . LEU A 1 276 ? 21.888 0.015 -19.460 1.00 85.69 276 LEU A N 1
ATOM 2224 C CA . LEU A 1 276 ? 22.668 -0.174 -20.685 1.00 85.69 276 LEU A CA 1
ATOM 2225 C C . LEU A 1 276 ? 23.249 -1.584 -20.808 1.00 85.69 276 LEU A C 1
ATOM 2227 O O . LEU A 1 276 ? 23.220 -2.173 -21.888 1.00 85.69 276 LEU A O 1
ATOM 2231 N N . GLY A 1 277 ? 23.708 -2.164 -19.697 1.00 85.06 277 GLY A N 1
ATOM 2232 C CA . GLY A 1 277 ? 24.156 -3.555 -19.664 1.00 85.06 277 GLY A CA 1
ATOM 2233 C C . GLY A 1 277 ? 23.064 -4.555 -20.063 1.00 85.06 277 GLY A C 1
ATOM 2234 O O . GLY A 1 277 ? 23.367 -5.550 -20.715 1.00 85.06 277 GLY A O 1
ATOM 2235 N N . LEU A 1 278 ? 21.794 -4.290 -19.731 1.00 85.50 278 LEU A N 1
ATOM 2236 C CA . LEU A 1 278 ? 20.672 -5.167 -20.103 1.00 85.50 278 LEU A CA 1
ATOM 2237 C C . LEU A 1 278 ? 20.375 -5.149 -21.605 1.00 85.50 278 LEU A C 1
ATOM 2239 O O . LEU A 1 278 ? 19.915 -6.153 -22.138 1.00 85.50 278 LEU A O 1
ATOM 2243 N N . VAL A 1 279 ? 20.629 -4.027 -22.276 1.00 87.56 279 VAL A N 1
ATOM 2244 C CA . VAL A 1 279 ? 20.342 -3.836 -23.708 1.00 87.56 279 VAL A CA 1
ATOM 2245 C C . VAL A 1 279 ? 21.588 -3.955 -24.592 1.00 87.56 279 VAL A C 1
ATOM 2247 O O . VAL A 1 279 ? 21.509 -3.670 -25.784 1.00 87.56 279 VAL A O 1
ATOM 2250 N N . GLY A 1 280 ? 22.728 -4.373 -24.027 1.00 82.06 280 GLY A N 1
ATOM 2251 C CA . GLY A 1 280 ? 23.983 -4.554 -24.762 1.00 82.06 280 GLY A CA 1
ATOM 2252 C C . GLY A 1 280 ? 24.589 -3.248 -25.285 1.00 82.06 280 GLY A C 1
ATOM 2253 O O . GLY A 1 280 ? 25.132 -3.245 -26.382 1.00 82.06 280 GLY A O 1
ATOM 2254 N N . ARG A 1 281 ? 24.445 -2.152 -24.526 1.00 80.00 281 ARG A N 1
ATOM 2255 C CA . ARG A 1 281 ? 24.921 -0.794 -24.861 1.00 80.00 281 ARG A CA 1
ATOM 2256 C C . ARG A 1 281 ? 25.864 -0.213 -23.798 1.00 80.00 281 ARG A C 1
ATOM 2258 O O . ARG A 1 281 ? 25.905 0.995 -23.574 1.00 80.00 281 ARG A O 1
ATOM 2265 N N . GLY A 1 282 ? 26.566 -1.073 -23.059 1.00 68.44 282 GLY A N 1
ATOM 2266 C CA . GLY A 1 282 ? 27.432 -0.659 -21.945 1.00 68.44 282 GLY A CA 1
ATOM 2267 C C . GLY A 1 282 ? 28.602 0.235 -22.374 1.00 68.44 282 GLY A C 1
ATOM 2268 O O . GLY A 1 282 ? 29.116 1.004 -21.568 1.00 68.44 282 GLY A O 1
ATOM 2269 N N . GLU A 1 283 ? 28.988 0.161 -23.645 1.00 76.94 283 GLU A N 1
ATOM 2270 C CA . GLU A 1 283 ? 30.027 0.964 -24.283 1.00 76.94 283 GLU A CA 1
ATOM 2271 C C . GLU A 1 283 ? 29.688 2.455 -24.390 1.00 76.94 283 GLU A C 1
ATOM 2273 O O . GLU A 1 283 ? 30.605 3.262 -24.484 1.00 76.94 283 GLU A O 1
ATOM 2278 N N . LEU A 1 284 ? 28.407 2.840 -24.318 1.00 73.69 284 LEU A N 1
ATOM 2279 C CA . LEU A 1 284 ? 27.984 4.243 -24.435 1.00 73.69 284 LEU A CA 1
ATOM 2280 C C . LEU A 1 284 ? 28.432 5.129 -23.255 1.00 73.69 284 LEU A C 1
ATOM 2282 O O . LEU A 1 284 ? 28.288 6.345 -23.319 1.00 73.69 284 LEU A O 1
ATOM 2286 N N . LEU A 1 285 ? 28.945 4.539 -22.170 1.00 64.62 285 LEU A N 1
ATOM 2287 C CA . LEU A 1 285 ? 29.441 5.261 -20.989 1.00 64.62 285 LEU A CA 1
ATOM 2288 C C . LEU A 1 285 ? 30.971 5.363 -20.906 1.00 64.62 285 LEU A C 1
ATOM 2290 O O . LEU A 1 285 ? 31.468 5.915 -19.920 1.00 64.62 285 LEU A O 1
ATOM 2294 N N . ALA A 1 286 ? 31.691 4.777 -21.868 1.00 62.41 286 ALA A N 1
ATOM 2295 C CA . ALA A 1 286 ? 33.154 4.795 -21.935 1.00 62.41 286 ALA A CA 1
ATOM 2296 C C . ALA A 1 286 ? 33.675 6.121 -22.505 1.00 62.41 286 ALA A C 1
ATOM 2298 O O . ALA A 1 286 ? 34.693 6.610 -21.961 1.00 62.41 286 ALA A O 1
#

pLDDT: mean 86.02, std 11.81, range [34.78, 97.81]

Foldseek 3Di:
DDPDPPPDDPDDPVRVVVVVVLVVVLVVLVVVLVVLLVDPDDDPVSLVVSLVSLLSNCLSPVLPLVSLVSNVVSLVSVLVPDDPVVNLVSLVVVLVSLLCQCPVAPVSVQHPSSLVSNVVSQVSNPLVSLLVVCVSCVVVCVPHPVQRVSSLVVVVVSVVSVSADPVNLCCVLLPDQLQHLSSLVVVLVVLVVVVVVVPPNLVSLVVLLVSLVVSCVVPLQHQNSLLSLLVSLLVCLPDPDNVSCVVSLLVVLVSQPPDPVSVRDPNSVVSNCNSCVSRVNNVSND